Protein AF-A0A2V9K7K6-F1 (afdb_monomer_lite)

Foldseek 3Di:
DDDDDDPPPPPPPDDDPPPVLVVVLPVQFFFAPAPLRVLLVVLLCVLVVVPSVCSVCPDQFNLVSVQSSQCVLQVNPDGQAQQVPQFKEKEKEQLNQRGVADPVRSYDHQQWDWDDDDPVWIKIKHSQRIKMWMAGNHSHTLGMFGKIAIAGPDDDDDPVVLVLQLVLQAFWWKWWAWDPPDPAIWIWIWTQSCPPPRDDTQTEWDDAPDHGHMYGDAPPRDPHDRPCRNVDTHPSVVSLCVSVVHDPVNRYRDTGTRHGYHYGYRD

Sequence (267 aa):
MPGPVKFVGTLILGALPTNPAKVKFDKEHLYSLAPEAARKRAIDLQIISGDYSRGGEISIENEAYVKQLIEIASDGKQKVDASGKGDLQFFIIRGGAEGFLPDWLSTRDASNAVVPGNPSTITFRFDDNDMLAVFDSGGTLVSSARLERPLFITGAWSQRTADKVYDSWHDKEVFIYKNTNFAIPYLGLGVKDGMRGKVATVDMHKQEGTLGCIFIVDPKTPALDDSNLGRFEPKLIMDVLKKTGQKVDDVKSRHVPLGVMRVVTIK

Radius of gyration: 22.29 Å; chains: 1; bounding box: 63×57×80 Å

Secondary structure (DSSP, 8-state):
-PPP---------PPP---HHHHHHHHHS---SSTTHHHHHHHHHHHTTT-GGGGGG--TT-HHHHHHHHHHHTTTS------SSSSEEEEEEETTTTTS--GGGTTS-SSEEEEP-STT-PEEEE-TT-EEEEE-TTS-EEEEEEEEEEEE-SSS--HHHHHHHHHHTTTEEEEEEEE-SSSS-EEEEEEE--SSSTT-EEEEES--S-SS-EEEE-TTPPPS-HHHHTT---HHHHHHHHHHT--TTT--SS-EEEEEEEEEE--

pLDDT: mean 81.86, std 16.73, range [36.78, 98.56]

Structure (mmCIF, N/CA/C/O backbone):
data_AF-A0A2V9K7K6-F1
#
_entry.id   AF-A0A2V9K7K6-F1
#
loop_
_atom_site.group_PDB
_atom_site.id
_atom_site.type_symbol
_atom_site.label_atom_id
_atom_site.label_alt_id
_atom_site.label_comp_id
_atom_site.label_asym_id
_atom_site.label_entity_id
_atom_site.label_seq_id
_atom_site.pdbx_PDB_ins_code
_atom_site.Cartn_x
_atom_site.Cartn_y
_atom_site.Cartn_z
_atom_site.occupancy
_atom_site.B_iso_or_equiv
_atom_site.auth_seq_id
_atom_site.auth_comp_id
_atom_site.auth_asym_id
_atom_site.auth_atom_id
_atom_site.pdbx_PDB_model_num
ATOM 1 N N . MET A 1 1 ? 41.774 -30.781 -55.266 1.00 39.00 1 MET A N 1
ATOM 2 C CA . MET A 1 1 ? 41.845 -30.203 -53.907 1.00 39.00 1 MET A CA 1
ATOM 3 C C . MET A 1 1 ? 41.125 -28.860 -53.934 1.00 39.00 1 MET A C 1
ATOM 5 O O . MET A 1 1 ? 41.562 -28.010 -54.701 1.00 39.00 1 MET A O 1
ATOM 9 N N . PRO A 1 2 ? 40.006 -28.669 -53.217 1.00 38.41 2 PRO A N 1
ATOM 10 C CA . PRO A 1 2 ? 39.340 -27.371 -53.128 1.00 38.41 2 PRO A CA 1
ATOM 11 C C . PRO A 1 2 ? 40.048 -26.498 -52.080 1.00 38.41 2 PRO A C 1
ATOM 13 O O . PRO A 1 2 ? 40.333 -26.967 -50.980 1.00 38.41 2 PRO A O 1
ATOM 16 N N . GLY A 1 3 ? 40.366 -25.251 -52.436 1.00 36.78 3 GLY A N 1
ATOM 17 C CA . GLY A 1 3 ? 40.971 -24.264 -51.533 1.00 36.78 3 GLY A CA 1
ATOM 18 C C . GLY A 1 3 ? 39.987 -23.726 -50.481 1.00 36.78 3 GLY A C 1
ATOM 19 O O . GLY A 1 3 ? 38.779 -23.944 -50.600 1.00 36.78 3 GLY A O 1
ATOM 20 N N . PRO A 1 4 ? 40.475 -23.025 -49.440 1.00 41.56 4 PRO A N 1
ATOM 21 C CA . PRO A 1 4 ? 39.647 -22.628 -48.313 1.00 41.56 4 PRO A CA 1
ATOM 22 C C . PRO A 1 4 ? 38.757 -21.438 -48.687 1.00 41.56 4 PRO A C 1
ATOM 24 O O . PRO A 1 4 ? 39.232 -20.391 -49.130 1.00 41.56 4 PRO A O 1
ATOM 27 N N . VAL A 1 5 ? 37.455 -21.591 -48.460 1.00 41.12 5 VAL A N 1
ATOM 28 C CA . VAL A 1 5 ? 36.480 -20.500 -48.517 1.00 41.12 5 VAL A CA 1
ATOM 29 C C . VAL A 1 5 ? 36.698 -19.620 -47.284 1.00 41.12 5 VAL A C 1
ATOM 31 O O . VAL A 1 5 ? 36.416 -20.031 -46.160 1.00 41.12 5 VAL A O 1
ATOM 34 N N . LYS A 1 6 ? 37.225 -18.406 -47.474 1.00 39.78 6 LYS A N 1
ATOM 35 C CA . LYS A 1 6 ? 37.268 -17.387 -46.417 1.00 39.78 6 LYS A CA 1
ATOM 36 C C . LYS A 1 6 ? 35.865 -16.805 -46.240 1.00 39.78 6 LYS A C 1
ATOM 38 O O . LYS A 1 6 ? 35.450 -15.947 -47.013 1.00 39.78 6 LYS A O 1
ATOM 43 N N . PHE A 1 7 ? 35.150 -17.258 -45.214 1.00 38.19 7 PHE A N 1
ATOM 44 C CA . PHE A 1 7 ? 33.979 -16.553 -44.697 1.00 38.19 7 PHE A CA 1
ATOM 45 C C . PHE A 1 7 ? 34.453 -15.249 -44.043 1.00 38.19 7 PHE A C 1
ATOM 47 O O . PHE A 1 7 ? 34.963 -15.246 -42.925 1.00 38.19 7 PHE A O 1
ATOM 54 N N . VAL A 1 8 ? 34.315 -14.133 -44.757 1.00 41.16 8 VAL A N 1
ATOM 55 C CA . VAL A 1 8 ? 34.400 -12.800 -44.156 1.00 41.16 8 VAL A CA 1
ATOM 56 C C . VAL A 1 8 ? 33.034 -12.527 -43.538 1.00 41.16 8 VAL A C 1
ATOM 58 O O . VAL A 1 8 ? 32.126 -12.015 -44.186 1.00 41.16 8 VAL A O 1
ATOM 61 N N . GLY A 1 9 ? 32.859 -12.960 -42.291 1.00 37.28 9 GLY A N 1
ATOM 62 C CA . GLY A 1 9 ? 31.720 -12.557 -41.481 1.00 37.28 9 GLY A CA 1
ATOM 63 C C . GLY A 1 9 ? 31.899 -11.101 -41.073 1.00 37.28 9 GLY A C 1
ATOM 64 O O . GLY A 1 9 ? 32.570 -10.814 -40.086 1.00 37.28 9 GLY A O 1
ATOM 65 N N . THR A 1 10 ? 31.322 -10.178 -41.838 1.00 39.00 10 THR A N 1
ATOM 66 C CA . THR A 1 10 ? 31.100 -8.809 -41.374 1.00 39.00 10 THR A CA 1
ATOM 67 C C . THR A 1 10 ? 30.150 -8.888 -40.184 1.00 39.00 10 THR A C 1
ATOM 69 O O . THR A 1 10 ? 28.956 -9.135 -40.349 1.00 39.00 10 THR A O 1
ATOM 72 N N . LEU A 1 11 ? 30.687 -8.732 -38.974 1.00 37.38 11 LEU A N 1
ATOM 73 C CA . LEU A 1 11 ? 29.904 -8.607 -37.753 1.00 37.38 11 LEU A CA 1
ATOM 74 C C . LEU A 1 11 ? 29.177 -7.256 -37.810 1.00 37.38 11 LEU A C 1
ATOM 76 O O . LEU A 1 11 ? 29.700 -6.230 -37.382 1.00 37.38 11 LEU A O 1
ATOM 80 N N . ILE A 1 12 ? 27.984 -7.230 -38.402 1.00 44.88 12 ILE A N 1
ATOM 81 C CA . ILE A 1 12 ? 27.075 -6.101 -38.231 1.00 44.88 12 ILE A CA 1
ATOM 82 C C . ILE A 1 12 ? 26.624 -6.172 -36.768 1.00 44.88 12 ILE A C 1
ATOM 84 O O . ILE A 1 12 ? 25.815 -7.029 -36.415 1.00 44.88 12 ILE A O 1
ATOM 88 N N . LEU A 1 13 ? 27.158 -5.293 -35.908 1.00 40.53 13 LEU A N 1
ATOM 89 C CA . LEU A 1 13 ? 26.527 -4.939 -34.631 1.00 40.53 13 LEU A CA 1
ATOM 90 C C . LEU A 1 13 ? 25.196 -4.237 -34.951 1.00 40.53 13 LEU A C 1
ATOM 92 O O . LEU A 1 13 ? 25.060 -3.020 -34.850 1.00 40.53 13 LEU A O 1
ATOM 96 N N . GLY A 1 14 ? 24.218 -5.003 -35.427 1.00 41.41 14 GLY A N 1
ATOM 97 C CA . GLY A 1 14 ? 22.848 -4.547 -35.548 1.00 41.41 14 GLY A CA 1
ATOM 98 C C . GLY A 1 14 ? 22.304 -4.430 -34.137 1.00 41.41 14 GLY A C 1
ATOM 99 O O . GLY A 1 14 ? 22.262 -5.427 -33.415 1.00 41.41 14 GLY A O 1
ATOM 100 N N . ALA A 1 15 ? 21.927 -3.219 -33.730 1.00 56.97 15 ALA A N 1
ATOM 101 C CA . ALA A 1 15 ? 21.107 -3.033 -32.545 1.00 56.97 15 ALA A CA 1
ATOM 102 C C . ALA A 1 15 ? 19.927 -4.012 -32.639 1.00 56.97 15 ALA A C 1
ATOM 104 O O . ALA A 1 15 ? 19.187 -3.994 -33.625 1.00 56.97 15 ALA A O 1
ATOM 105 N N . LEU A 1 16 ? 19.804 -4.910 -31.657 1.00 56.66 16 LEU A N 1
ATOM 106 C CA . LEU A 1 16 ? 18.653 -5.802 -31.550 1.00 56.66 16 LEU A CA 1
ATOM 107 C C . LEU A 1 16 ? 17.381 -4.952 -31.682 1.00 56.66 16 LEU A C 1
ATOM 109 O O . LEU A 1 16 ? 17.337 -3.877 -31.073 1.00 56.66 16 LEU A O 1
ATOM 113 N N . PRO A 1 17 ? 16.364 -5.382 -32.453 1.00 56.38 17 PRO A N 1
ATOM 114 C CA . PRO A 1 17 ? 15.122 -4.632 -32.557 1.00 56.38 17 PRO A CA 1
ATOM 115 C C . PRO A 1 17 ? 14.559 -4.422 -31.150 1.00 56.38 17 PRO A C 1
ATOM 117 O O . PRO A 1 17 ? 14.191 -5.369 -30.452 1.00 56.38 17 PRO A O 1
ATOM 120 N N . THR A 1 18 ? 14.559 -3.170 -30.701 1.00 76.69 18 THR A N 1
ATOM 121 C CA . THR A 1 18 ? 14.026 -2.785 -29.402 1.00 76.69 18 THR A CA 1
ATOM 122 C C . THR A 1 18 ? 12.512 -2.899 -29.483 1.00 76.69 18 THR A C 1
ATOM 124 O O . THR A 1 18 ? 11.879 -2.193 -30.260 1.00 76.69 18 THR A O 1
ATOM 127 N N . ASN A 1 19 ? 11.911 -3.808 -28.710 1.00 88.56 19 ASN A N 1
ATOM 128 C CA . ASN A 1 19 ? 10.457 -3.869 -28.575 1.00 88.56 19 ASN A CA 1
ATOM 129 C C . ASN A 1 19 ? 9.970 -2.519 -27.998 1.00 88.56 19 ASN A C 1
ATOM 131 O O . ASN A 1 19 ? 10.252 -2.246 -26.825 1.00 88.56 19 ASN A O 1
ATOM 135 N N . PRO A 1 20 ? 9.250 -1.671 -28.764 1.00 93.25 20 PRO A N 1
ATOM 136 C CA . PRO A 1 20 ? 8.880 -0.333 -28.301 1.00 93.25 20 PRO A CA 1
ATOM 137 C C . PRO A 1 20 ? 7.965 -0.369 -27.075 1.00 93.25 20 PRO A C 1
ATOM 139 O O . PRO A 1 20 ? 8.074 0.487 -26.200 1.00 93.25 20 PRO A O 1
ATOM 142 N N . ALA A 1 21 ? 7.109 -1.391 -26.973 1.00 94.81 21 ALA A N 1
ATOM 143 C CA . ALA A 1 21 ? 6.237 -1.582 -25.821 1.00 94.81 21 ALA A CA 1
ATOM 144 C C . ALA A 1 21 ? 7.044 -1.904 -24.558 1.00 94.81 21 ALA A C 1
ATOM 146 O O . ALA A 1 21 ? 6.749 -1.374 -23.493 1.00 94.81 21 ALA A O 1
ATOM 147 N N . LYS A 1 22 ? 8.119 -2.694 -24.680 1.00 94.88 22 LYS A N 1
ATOM 148 C CA . LYS A 1 22 ? 9.033 -2.956 -23.561 1.00 94.88 22 LYS A CA 1
ATOM 149 C C . LYS A 1 22 ? 9.767 -1.692 -23.117 1.00 94.88 22 LYS A C 1
ATOM 151 O O . LYS A 1 22 ? 9.873 -1.444 -21.923 1.00 94.88 22 LYS A O 1
ATOM 156 N N . VAL A 1 23 ? 10.259 -0.888 -24.061 1.00 94.25 23 VAL A N 1
ATOM 157 C CA . VAL A 1 23 ? 10.934 0.385 -23.743 1.00 94.25 23 VAL A CA 1
ATOM 158 C C . VAL A 1 23 ? 9.983 1.331 -23.011 1.00 94.25 23 VAL A C 1
ATOM 160 O O . VAL A 1 23 ? 10.371 1.947 -22.022 1.00 94.25 23 VAL A O 1
ATOM 163 N N . LYS A 1 24 ? 8.730 1.421 -23.470 1.00 94.88 24 LYS A N 1
ATOM 164 C CA . LYS A 1 24 ? 7.684 2.191 -22.794 1.00 94.88 24 LYS A CA 1
ATOM 165 C C . LYS A 1 24 ? 7.414 1.645 -21.389 1.00 94.88 24 LYS A C 1
ATOM 167 O O . LYS A 1 24 ? 7.442 2.415 -20.437 1.00 94.88 24 LYS A O 1
ATOM 172 N N . PHE A 1 25 ? 7.232 0.331 -21.257 1.00 95.50 25 PHE A N 1
ATOM 173 C CA . PHE A 1 25 ? 7.012 -0.327 -19.971 1.00 95.50 25 PHE A CA 1
ATOM 174 C C . PHE A 1 25 ? 8.132 -0.021 -18.975 1.00 95.50 25 PHE A C 1
ATOM 176 O O . PHE A 1 25 ? 7.839 0.431 -17.878 1.00 95.50 25 PHE A O 1
ATOM 183 N N . ASP A 1 26 ? 9.396 -0.192 -19.370 1.00 93.00 26 ASP A N 1
ATOM 184 C CA . ASP A 1 26 ? 10.556 0.044 -18.501 1.00 93.00 26 ASP A CA 1
ATOM 185 C C . ASP A 1 26 ? 10.714 1.523 -18.101 1.00 93.00 26 ASP A C 1
ATOM 187 O O . ASP A 1 26 ? 11.351 1.824 -17.096 1.00 93.00 26 ASP A O 1
ATOM 191 N N . LYS A 1 27 ? 10.150 2.450 -18.886 1.00 92.69 27 LYS A N 1
ATOM 192 C CA . LYS A 1 27 ? 10.120 3.881 -18.567 1.00 92.69 27 LYS A CA 1
ATOM 193 C C . LYS A 1 27 ? 8.983 4.239 -17.607 1.00 92.69 27 LYS A C 1
ATOM 195 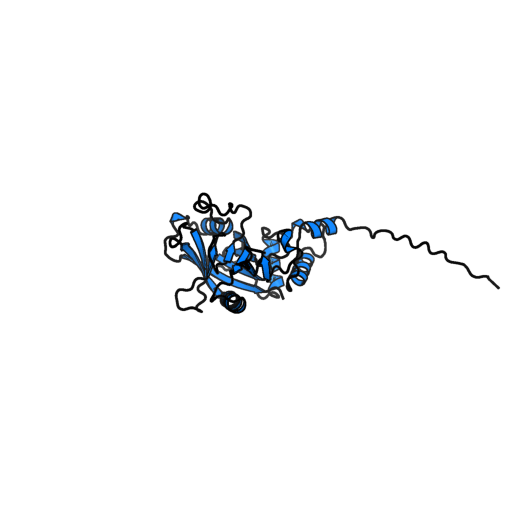O O . LYS A 1 27 ? 9.146 5.135 -16.790 1.00 92.69 27 LYS A O 1
ATOM 200 N N . GLU A 1 28 ? 7.831 3.591 -17.750 1.00 93.94 28 GLU A N 1
ATOM 201 C CA . GLU A 1 28 ? 6.623 3.881 -16.966 1.00 93.94 28 GLU A CA 1
ATOM 202 C C . GLU A 1 28 ? 6.567 3.100 -15.647 1.00 93.94 28 GLU A C 1
ATOM 204 O O . GLU A 1 28 ? 5.926 3.557 -14.706 1.00 93.94 28 GLU A O 1
ATOM 209 N N . HIS A 1 29 ? 7.260 1.960 -15.562 1.00 95.75 29 HIS A N 1
ATOM 210 C CA . HIS A 1 29 ? 7.253 1.074 -14.402 1.00 95.75 29 HIS A CA 1
ATOM 211 C C . HIS A 1 29 ? 8.647 1.004 -13.793 1.00 95.75 29 HIS A C 1
ATOM 213 O O . HIS A 1 29 ? 9.520 0.263 -14.255 1.00 95.75 29 HIS A O 1
ATOM 219 N N . LEU A 1 30 ? 8.858 1.805 -12.753 1.00 95.44 30 LEU A N 1
ATOM 220 C CA . LEU A 1 30 ? 10.152 1.935 -12.099 1.00 95.44 30 LEU A CA 1
ATOM 221 C C . LEU A 1 30 ? 10.279 0.965 -10.930 1.00 95.44 30 LEU A C 1
ATOM 223 O O . LEU A 1 30 ? 9.508 1.022 -9.972 1.00 95.44 30 LEU A O 1
ATOM 227 N N . TYR A 1 31 ? 11.290 0.107 -11.018 1.00 95.50 31 TYR A N 1
ATOM 228 C CA . TYR A 1 31 ? 11.648 -0.876 -10.002 1.00 95.50 31 TYR A CA 1
ATOM 229 C C . TYR A 1 31 ? 12.979 -0.476 -9.373 1.00 95.50 31 TYR A C 1
ATOM 231 O O . TYR A 1 31 ? 13.914 -0.111 -10.088 1.00 95.50 31 TYR A O 1
ATOM 239 N N . SER A 1 32 ? 13.047 -0.523 -8.050 1.00 94.50 32 SER A N 1
ATOM 240 C CA . SER A 1 32 ? 14.212 -0.131 -7.265 1.00 94.50 32 SER A CA 1
ATOM 241 C C . SER A 1 32 ? 15.262 -1.254 -7.190 1.00 94.50 32 SER A C 1
ATOM 243 O O . SER A 1 32 ? 15.161 -2.283 -7.863 1.00 94.50 32 SER A O 1
ATOM 245 N N . LEU A 1 33 ? 16.292 -1.061 -6.364 1.00 93.31 33 LEU A N 1
ATOM 246 C CA . LEU A 1 33 ? 17.278 -2.088 -6.008 1.00 93.31 33 LEU A CA 1
ATOM 247 C C . LEU A 1 33 ? 16.871 -2.921 -4.780 1.00 93.31 33 LEU A C 1
ATOM 249 O O . LEU A 1 33 ? 17.679 -3.719 -4.304 1.00 93.31 33 LEU A O 1
ATOM 253 N N . ALA A 1 34 ? 15.656 -2.731 -4.256 1.00 91.69 34 ALA A N 1
ATOM 254 C CA . ALA A 1 34 ? 15.158 -3.490 -3.117 1.00 91.69 34 ALA A CA 1
ATOM 255 C C . ALA A 1 34 ? 15.081 -5.001 -3.436 1.00 91.69 34 ALA A C 1
ATOM 257 O O . ALA A 1 34 ? 14.814 -5.373 -4.587 1.00 91.69 34 ALA A O 1
ATOM 258 N N . PRO A 1 35 ? 15.284 -5.889 -2.445 1.00 91.12 35 PRO A N 1
ATOM 259 C CA . PRO A 1 35 ? 15.253 -7.344 -2.645 1.00 91.12 35 PRO A CA 1
ATOM 260 C C . PRO A 1 35 ? 13.992 -7.871 -3.357 1.00 91.12 35 PRO A C 1
ATOM 262 O O . PRO A 1 35 ? 14.063 -8.770 -4.195 1.00 91.12 35 PRO A O 1
ATOM 265 N N . GLU A 1 36 ? 12.839 -7.284 -3.059 1.00 92.25 36 GLU A N 1
ATOM 266 C CA . GLU A 1 36 ? 11.518 -7.610 -3.597 1.00 92.25 36 GLU A CA 1
ATOM 267 C C . GLU A 1 36 ? 11.293 -7.137 -5.043 1.00 92.25 36 GLU A C 1
ATOM 269 O O . GLU A 1 36 ? 10.415 -7.666 -5.733 1.00 92.25 36 GLU A O 1
ATOM 274 N N . ALA A 1 37 ? 12.073 -6.168 -5.536 1.00 95.25 37 ALA A N 1
ATOM 275 C CA . ALA A 1 37 ? 11.798 -5.469 -6.792 1.00 95.25 37 ALA A CA 1
ATOM 276 C C . ALA A 1 37 ? 11.820 -6.416 -8.001 1.00 95.25 37 ALA A C 1
ATOM 278 O O . ALA A 1 37 ? 10.940 -6.373 -8.867 1.00 95.25 37 ALA A O 1
ATOM 279 N N . ALA A 1 38 ? 12.787 -7.339 -8.030 1.00 95.75 38 ALA A N 1
ATOM 280 C CA . ALA A 1 38 ? 12.897 -8.342 -9.085 1.00 95.75 38 ALA A CA 1
ATOM 281 C C . ALA A 1 38 ? 11.688 -9.289 -9.101 1.00 95.75 38 ALA A C 1
ATOM 283 O O . ALA A 1 38 ? 11.136 -9.580 -10.169 1.00 95.75 38 ALA A O 1
ATOM 284 N N . ARG A 1 39 ? 11.241 -9.741 -7.921 1.00 97.38 39 ARG A N 1
ATOM 285 C CA . ARG A 1 39 ? 10.057 -10.597 -7.809 1.00 97.38 39 ARG A CA 1
ATOM 286 C C . ARG A 1 39 ? 8.806 -9.844 -8.231 1.00 97.38 39 ARG A C 1
ATOM 288 O O . ARG A 1 39 ? 8.026 -10.392 -9.007 1.00 97.38 39 ARG A O 1
ATOM 295 N N . LYS A 1 40 ? 8.618 -8.610 -7.763 1.00 97.62 40 LYS A N 1
ATOM 296 C CA . LYS A 1 40 ? 7.454 -7.799 -8.122 1.00 97.62 40 LYS A CA 1
ATOM 297 C C . LYS A 1 40 ? 7.388 -7.557 -9.630 1.00 97.62 40 LYS A C 1
ATOM 299 O O . LYS A 1 40 ? 6.355 -7.826 -10.234 1.00 97.62 40 LYS A O 1
ATOM 304 N N . ARG A 1 41 ? 8.504 -7.218 -10.283 1.00 97.56 41 ARG A N 1
ATOM 305 C CA . ARG A 1 41 ? 8.555 -7.132 -11.754 1.00 97.56 41 ARG A CA 1
ATOM 306 C C . ARG A 1 41 ? 8.142 -8.437 -12.435 1.00 97.56 41 ARG A C 1
ATOM 308 O O . ARG A 1 41 ? 7.422 -8.408 -13.428 1.00 97.56 41 ARG A O 1
ATOM 315 N N . ALA A 1 42 ? 8.572 -9.587 -11.914 1.00 98.00 42 ALA A N 1
ATOM 316 C CA . ALA A 1 42 ? 8.154 -10.881 -12.450 1.00 98.00 42 ALA A CA 1
ATOM 317 C C . ALA A 1 42 ? 6.642 -11.130 -12.278 1.00 98.00 42 ALA A C 1
ATOM 319 O O . ALA A 1 42 ? 6.025 -11.681 -13.186 1.00 98.00 42 ALA A O 1
ATOM 320 N N . ILE A 1 43 ? 6.041 -10.703 -11.160 1.00 98.38 43 ILE A N 1
ATOM 321 C CA . ILE A 1 43 ? 4.583 -10.758 -10.944 1.00 98.38 43 ILE A CA 1
ATOM 322 C C . ILE A 1 43 ? 3.856 -9.869 -11.957 1.00 98.38 43 ILE A C 1
ATOM 324 O O . ILE A 1 43 ? 2.900 -10.322 -12.578 1.00 98.38 43 ILE A O 1
ATOM 328 N N . ASP A 1 44 ? 4.326 -8.643 -12.184 1.00 98.44 44 ASP A N 1
ATOM 329 C CA . ASP A 1 44 ? 3.692 -7.733 -13.145 1.00 98.44 44 ASP A CA 1
ATOM 330 C C . ASP A 1 44 ? 3.709 -8.320 -14.553 1.00 98.44 44 ASP A C 1
ATOM 332 O O . ASP A 1 44 ? 2.677 -8.384 -15.220 1.00 98.44 44 ASP A O 1
ATOM 336 N N . LEU A 1 45 ? 4.864 -8.845 -14.973 1.00 98.12 45 LEU A N 1
ATOM 337 C CA . LEU A 1 45 ? 4.999 -9.544 -16.248 1.00 98.12 45 LEU A CA 1
ATOM 338 C C . LEU A 1 45 ? 4.117 -10.795 -16.314 1.00 98.12 45 LEU A C 1
ATOM 340 O O . LEU A 1 45 ? 3.570 -11.081 -17.374 1.00 98.12 45 LEU A O 1
ATOM 344 N N . GLN A 1 46 ? 3.934 -11.523 -15.212 1.00 98.12 46 GLN A N 1
ATOM 345 C CA . GLN A 1 46 ? 3.010 -12.655 -15.154 1.00 98.12 46 GLN A CA 1
ATOM 346 C C . GLN A 1 46 ? 1.556 -12.204 -15.381 1.00 98.12 46 GLN A C 1
ATOM 348 O O . GLN A 1 46 ? 0.856 -12.823 -16.184 1.00 98.12 46 GLN A O 1
ATOM 353 N N . ILE A 1 47 ? 1.120 -11.114 -14.740 1.00 98.06 47 ILE A N 1
ATOM 354 C CA . ILE A 1 47 ? -0.247 -10.574 -14.853 1.00 98.06 47 ILE A CA 1
ATOM 355 C C . ILE A 1 47 ? -0.559 -10.140 -16.293 1.00 98.06 47 ILE A C 1
ATOM 357 O O . ILE A 1 47 ? -1.611 -10.480 -16.837 1.00 98.06 47 ILE A O 1
ATOM 361 N N . ILE A 1 48 ? 0.382 -9.469 -16.961 1.00 97.75 48 ILE A N 1
ATOM 362 C CA . ILE A 1 48 ? 0.230 -9.098 -18.380 1.00 97.75 48 ILE A CA 1
ATOM 363 C C . ILE A 1 48 ? 0.648 -10.213 -19.347 1.00 97.75 48 ILE A C 1
ATOM 365 O O . ILE A 1 48 ? 0.707 -9.995 -20.554 1.00 97.75 48 ILE A O 1
ATOM 369 N N . SER A 1 49 ? 0.932 -11.420 -18.848 1.00 97.25 49 SER A N 1
ATOM 370 C CA . SER A 1 49 ? 1.330 -12.585 -19.656 1.00 97.25 49 SER A CA 1
ATOM 371 C C . SER A 1 49 ? 2.567 -12.342 -20.541 1.00 97.25 49 SER A C 1
ATOM 373 O O . SER A 1 49 ? 2.688 -12.900 -21.628 1.00 97.25 49 SER A O 1
ATOM 375 N N . GLY A 1 50 ? 3.484 -11.482 -20.094 1.00 95.62 50 GLY A N 1
ATOM 376 C CA . GLY A 1 50 ? 4.679 -11.056 -20.826 1.00 95.62 50 GLY A CA 1
ATOM 377 C C . GLY A 1 50 ? 4.406 -10.088 -21.983 1.00 95.62 50 GLY A C 1
ATOM 378 O O . GLY A 1 50 ? 5.347 -9.677 -22.666 1.00 95.62 50 GLY A O 1
ATOM 379 N N . ASP A 1 51 ? 3.149 -9.703 -22.209 1.00 96.50 51 ASP A N 1
ATOM 380 C CA . ASP A 1 51 ? 2.761 -8.771 -23.260 1.00 96.50 51 ASP A CA 1
ATOM 381 C C . ASP A 1 51 ? 2.911 -7.324 -22.783 1.00 96.50 51 ASP A C 1
ATOM 383 O O . ASP A 1 51 ? 2.014 -6.727 -22.191 1.00 96.50 51 ASP A O 1
ATOM 387 N N . TYR A 1 52 ? 4.064 -6.732 -23.090 1.00 96.56 52 TYR A N 1
ATOM 388 C CA . TYR A 1 52 ? 4.372 -5.342 -22.758 1.00 96.56 52 TYR A CA 1
ATOM 389 C C . TYR A 1 52 ? 3.378 -4.315 -23.327 1.00 96.56 52 TYR A C 1
ATOM 391 O O . TYR A 1 52 ? 3.325 -3.193 -22.823 1.00 96.56 52 TYR A O 1
ATOM 399 N N . SER A 1 53 ? 2.588 -4.651 -24.356 1.00 95.94 53 SER A N 1
ATOM 400 C CA . SER A 1 53 ? 1.560 -3.735 -24.873 1.00 95.94 53 SER A CA 1
ATOM 401 C C . SER A 1 53 ? 0.417 -3.516 -23.873 1.00 95.94 53 SER A C 1
ATOM 403 O O . SER A 1 53 ? -0.198 -2.450 -23.8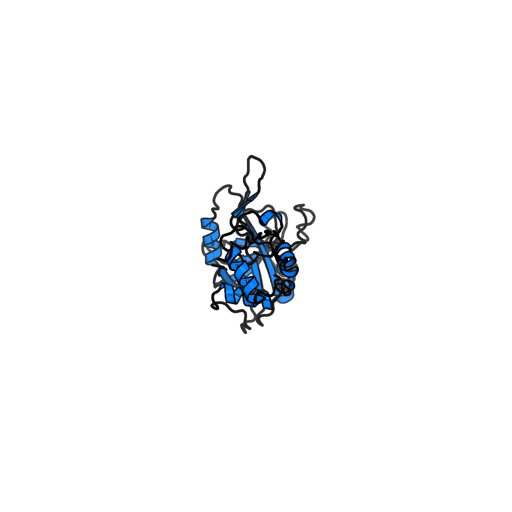62 1.00 95.94 53 SER A O 1
ATOM 405 N N . ARG A 1 54 ? 0.221 -4.475 -22.960 1.00 97.50 54 ARG A N 1
ATOM 406 C CA . ARG A 1 54 ? -0.725 -4.430 -21.840 1.00 97.50 54 ARG A CA 1
ATOM 407 C C . ARG A 1 54 ? -0.148 -3.762 -20.591 1.00 97.50 54 ARG A C 1
ATOM 409 O O . ARG A 1 54 ? -0.780 -3.788 -19.544 1.00 97.50 54 ARG A O 1
ATOM 416 N N . GLY A 1 55 ? 1.023 -3.121 -20.682 1.00 95.75 55 GLY A N 1
ATOM 417 C CA . GLY A 1 55 ? 1.662 -2.439 -19.550 1.00 95.75 55 GLY A CA 1
ATOM 418 C C . GLY A 1 55 ? 0.748 -1.445 -18.824 1.00 95.75 55 GLY A C 1
ATOM 419 O O . GLY A 1 55 ? 0.819 -1.344 -17.611 1.00 95.75 55 GLY A O 1
ATOM 420 N N . GLY A 1 56 ? -0.182 -0.793 -19.533 1.00 96.31 56 GLY A N 1
ATOM 421 C CA . GLY A 1 56 ? -1.166 0.108 -18.919 1.00 96.31 56 GLY A CA 1
ATOM 422 C C . GLY A 1 56 ? -2.176 -0.569 -17.977 1.00 96.31 56 GLY A C 1
ATOM 423 O O . GLY A 1 56 ? -2.876 0.127 -17.248 1.00 96.31 56 GLY A O 1
ATOM 424 N N . GLU A 1 57 ? -2.266 -1.903 -17.974 1.00 97.25 57 GLU A N 1
ATOM 425 C CA . GLU A 1 57 ? -3.061 -2.656 -16.998 1.00 97.25 57 GLU A CA 1
ATOM 426 C C . GLU A 1 57 ? -2.379 -2.717 -15.623 1.00 97.25 57 GLU A C 1
ATOM 428 O O . GLU A 1 57 ? -3.073 -2.866 -14.615 1.00 97.25 57 GLU A O 1
ATOM 433 N N . ILE A 1 58 ? -1.050 -2.562 -15.563 1.00 98.00 58 ILE A N 1
ATOM 434 C CA . ILE A 1 58 ? -0.288 -2.470 -14.315 1.00 98.00 58 ILE A CA 1
ATOM 435 C C . ILE A 1 58 ? -0.502 -1.072 -13.743 1.00 98.00 58 ILE A C 1
ATOM 437 O O . ILE A 1 58 ? 0.116 -0.092 -14.147 1.00 98.00 58 ILE A O 1
ATOM 441 N N . SER A 1 59 ? -1.433 -0.961 -12.806 1.00 96.75 59 SER A N 1
ATOM 442 C CA . SER A 1 59 ? -1.776 0.313 -12.187 1.00 96.75 59 SER A CA 1
ATOM 443 C C . SER A 1 59 ? -2.261 0.086 -10.773 1.00 96.75 59 SER A C 1
ATOM 445 O O . SER A 1 59 ? -3.133 -0.750 -10.552 1.00 96.75 59 SER A O 1
ATOM 447 N N . ILE A 1 60 ? -1.745 0.869 -9.825 1.00 95.12 60 ILE A N 1
ATOM 448 C CA . ILE A 1 60 ? -2.212 0.844 -8.437 1.00 95.12 60 ILE A CA 1
ATOM 449 C C . ILE A 1 60 ? -3.729 1.065 -8.344 1.00 95.12 60 ILE A C 1
ATOM 451 O O . ILE A 1 60 ? -4.363 0.455 -7.505 1.00 95.12 60 ILE A O 1
ATOM 455 N N . GLU A 1 61 ? -4.336 1.835 -9.250 1.00 95.69 61 GLU A N 1
ATOM 456 C CA . GLU A 1 61 ? -5.784 2.106 -9.255 1.00 95.69 61 GLU A CA 1
ATOM 457 C C . GLU A 1 61 ? -6.614 1.033 -9.995 1.00 95.69 61 GLU A C 1
ATOM 459 O O . GLU A 1 61 ? -7.843 1.106 -10.026 1.00 95.69 61 GLU A O 1
ATOM 464 N N . ASN A 1 62 ? -5.977 0.042 -10.630 1.00 97.94 62 ASN A N 1
ATOM 465 C CA . ASN A 1 62 ? -6.677 -1.014 -11.359 1.00 97.94 62 ASN A CA 1
ATOM 466 C C . ASN A 1 62 ? -7.028 -2.182 -10.427 1.00 97.94 62 ASN A C 1
ATOM 468 O O . ASN A 1 62 ? -6.174 -3.002 -10.087 1.00 97.94 62 ASN A O 1
ATOM 472 N N . GLU A 1 63 ? -8.312 -2.306 -10.080 1.00 98.06 63 GLU A N 1
ATOM 473 C CA . GLU A 1 63 ? -8.835 -3.365 -9.208 1.00 98.06 63 GLU A CA 1
ATOM 474 C C . GLU A 1 63 ? -8.388 -4.774 -9.624 1.00 98.06 63 GLU A C 1
ATOM 476 O O . GLU A 1 63 ? -7.909 -5.538 -8.787 1.00 98.06 63 GLU A O 1
ATOM 481 N N . ALA A 1 64 ? -8.528 -5.129 -10.905 1.00 98.06 64 ALA A N 1
ATOM 482 C CA . ALA A 1 64 ? -8.217 -6.477 -11.378 1.00 98.06 64 ALA A CA 1
ATOM 483 C C . ALA A 1 64 ? -6.726 -6.801 -11.225 1.00 98.06 64 ALA A C 1
ATOM 485 O O . ALA A 1 64 ? -6.364 -7.939 -10.915 1.00 98.06 64 ALA A O 1
ATOM 486 N N . TYR A 1 65 ? -5.868 -5.801 -11.417 1.00 98.56 65 TYR A N 1
ATOM 487 C CA . TYR A 1 65 ? -4.436 -5.932 -11.190 1.00 98.56 65 TYR A CA 1
ATOM 488 C C . TYR A 1 65 ? -4.117 -6.057 -9.694 1.00 98.56 65 TYR A C 1
ATOM 490 O O . TYR A 1 65 ? -3.422 -6.995 -9.314 1.00 98.56 65 TYR A O 1
ATOM 498 N N . VAL A 1 66 ? -4.654 -5.186 -8.828 1.00 98.38 66 VAL A N 1
ATOM 499 C CA . VAL A 1 66 ? -4.357 -5.228 -7.382 1.00 98.38 66 VAL A CA 1
ATOM 500 C C . VAL A 1 66 ? -4.827 -6.546 -6.759 1.00 98.38 66 VAL A C 1
ATOM 502 O O . VAL A 1 66 ? -4.114 -7.131 -5.944 1.00 98.38 66 VAL A O 1
ATOM 505 N N . LYS A 1 67 ? -5.984 -7.072 -7.184 1.00 98.31 67 LYS A N 1
ATOM 506 C CA . LYS A 1 67 ? -6.466 -8.400 -6.768 1.00 98.31 67 LYS A CA 1
ATOM 507 C C . LYS A 1 67 ? -5.487 -9.512 -7.145 1.00 98.31 67 LYS A C 1
ATOM 509 O O . LYS A 1 67 ? -5.115 -10.308 -6.285 1.00 98.31 67 LYS A O 1
ATOM 514 N N . GLN A 1 68 ? -5.040 -9.541 -8.402 1.00 98.19 68 GLN A N 1
ATOM 515 C CA . GLN A 1 68 ? -4.063 -10.530 -8.867 1.00 98.19 68 GLN A CA 1
ATOM 516 C C . GLN A 1 68 ? -2.714 -10.378 -8.162 1.00 98.19 68 GLN A C 1
ATOM 518 O O . GLN A 1 68 ? -2.091 -11.379 -7.818 1.00 98.19 68 GLN A O 1
ATOM 523 N N . LEU A 1 69 ? -2.277 -9.144 -7.899 1.00 98.44 69 LEU A N 1
ATOM 524 C CA . LEU A 1 69 ? -1.061 -8.878 -7.141 1.00 98.44 69 LEU A CA 1
ATOM 525 C C . LEU A 1 69 ? -1.146 -9.487 -5.737 1.00 98.44 69 LEU A C 1
ATOM 527 O O . LEU A 1 69 ? -0.230 -10.201 -5.345 1.00 98.44 69 LEU A O 1
ATOM 531 N N . ILE A 1 70 ? -2.239 -9.256 -5.001 1.00 98.00 70 ILE A N 1
ATOM 532 C CA . ILE A 1 70 ? -2.455 -9.829 -3.660 1.00 98.00 70 ILE A CA 1
ATOM 533 C C . ILE A 1 70 ? -2.445 -11.358 -3.710 1.00 98.00 70 ILE A C 1
ATOM 535 O O . ILE A 1 70 ? -1.785 -12.005 -2.890 1.00 98.00 70 ILE A O 1
ATOM 539 N N . GLU A 1 71 ? -3.151 -11.944 -4.676 1.00 97.88 71 GLU A N 1
ATOM 540 C CA . GLU A 1 71 ? -3.226 -13.395 -4.824 1.00 97.88 71 GLU A CA 1
ATOM 541 C C . GLU A 1 71 ? -1.851 -13.997 -5.127 1.00 97.88 71 GLU A C 1
ATOM 543 O O . GLU A 1 71 ? -1.404 -14.893 -4.414 1.00 97.88 71 GLU A O 1
ATOM 548 N N . ILE A 1 72 ? -1.129 -13.474 -6.119 1.00 97.56 72 ILE A N 1
ATOM 549 C CA . ILE A 1 72 ? 0.181 -14.005 -6.516 1.00 97.56 72 ILE A CA 1
ATOM 550 C C . ILE A 1 72 ? 1.233 -13.751 -5.428 1.00 97.56 72 ILE A C 1
ATOM 552 O O . ILE A 1 72 ? 2.004 -14.655 -5.109 1.00 97.56 72 ILE A O 1
ATOM 556 N N . ALA A 1 73 ? 1.266 -12.556 -4.829 1.00 96.31 73 ALA A N 1
ATOM 557 C CA . ALA A 1 73 ? 2.225 -12.210 -3.774 1.00 96.31 73 ALA A CA 1
ATOM 558 C C . ALA A 1 73 ? 2.021 -13.029 -2.490 1.00 96.31 73 ALA A C 1
ATOM 560 O O . ALA A 1 73 ? 2.951 -13.192 -1.707 1.00 96.31 73 ALA A O 1
ATOM 561 N N . SER A 1 74 ? 0.815 -13.554 -2.266 1.00 94.94 74 SER A N 1
ATOM 562 C CA . SER A 1 74 ? 0.502 -14.407 -1.118 1.00 94.94 74 SER A CA 1
ATOM 563 C C . SER A 1 74 ? 0.596 -15.909 -1.413 1.00 94.94 74 SER A C 1
ATOM 565 O O . SER A 1 74 ? 0.206 -16.710 -0.561 1.00 94.94 74 SER A O 1
ATOM 567 N N . ASP A 1 75 ? 1.084 -16.314 -2.591 1.00 94.56 75 ASP A N 1
ATOM 568 C CA . ASP A 1 75 ? 1.033 -17.700 -3.084 1.00 94.56 75 ASP A CA 1
ATOM 569 C C . ASP A 1 75 ? -0.396 -18.287 -3.053 1.00 94.56 75 ASP A C 1
ATOM 571 O O . ASP A 1 75 ? -0.612 -19.447 -2.698 1.00 94.56 75 ASP A O 1
ATOM 575 N N . GLY A 1 76 ? -1.400 -17.459 -3.347 1.00 94.44 76 GLY A N 1
ATOM 576 C CA . GLY A 1 76 ? -2.818 -17.816 -3.336 1.00 94.44 76 GLY A CA 1
ATOM 577 C C . GLY A 1 76 ? -3.463 -17.896 -1.948 1.00 94.44 76 GLY A C 1
ATOM 578 O O . GLY A 1 76 ? -4.640 -18.244 -1.856 1.00 94.44 76 GLY A O 1
ATOM 579 N N . LYS A 1 77 ? -2.732 -17.588 -0.865 1.00 93.56 77 LYS A N 1
ATOM 580 C CA . LYS A 1 77 ? -3.248 -17.655 0.519 1.00 93.56 77 LYS A CA 1
ATOM 581 C C . LYS A 1 77 ? -4.225 -16.534 0.851 1.00 93.56 77 LYS A C 1
ATOM 583 O O . LYS A 1 77 ? -5.048 -16.696 1.747 1.00 93.56 77 LYS A O 1
ATOM 588 N N . GLN A 1 78 ? -4.099 -15.393 0.183 1.00 93.75 78 GLN A N 1
ATOM 589 C CA . GLN A 1 78 ? -4.995 -14.254 0.322 1.00 93.75 78 GLN A CA 1
ATOM 590 C C . GLN A 1 78 ? -5.681 -14.010 -1.014 1.00 93.75 78 GLN A C 1
ATOM 592 O O . GLN A 1 78 ? -5.033 -13.966 -2.056 1.00 93.75 78 GLN A O 1
ATOM 597 N N . LYS A 1 79 ? -6.998 -13.834 -0.968 1.00 93.69 79 LYS A N 1
ATOM 598 C CA . LYS A 1 79 ? -7.813 -13.438 -2.112 1.00 93.69 79 LYS A CA 1
ATOM 599 C C . LYS A 1 79 ? -8.780 -12.363 -1.665 1.00 93.69 79 LYS A C 1
ATOM 601 O O . LYS A 1 79 ? -9.198 -12.338 -0.507 1.00 93.69 79 LYS A O 1
ATOM 606 N N . VAL A 1 80 ? -9.101 -11.469 -2.587 1.00 94.00 80 VAL A N 1
ATOM 607 C CA . VAL A 1 80 ? -10.092 -10.427 -2.355 1.00 94.00 80 VAL A CA 1
ATOM 608 C C . VAL A 1 80 ? -11.404 -10.895 -2.956 1.00 94.00 80 VAL A C 1
ATOM 610 O O . VAL A 1 80 ? -11.634 -10.753 -4.156 1.00 94.00 80 VAL A O 1
ATOM 613 N N . ASP A 1 81 ? -12.262 -11.418 -2.095 1.00 88.38 81 ASP A N 1
ATOM 614 C CA . ASP A 1 81 ? -13.599 -11.867 -2.452 1.00 88.38 81 ASP A CA 1
ATOM 615 C C . ASP A 1 81 ? -14.649 -11.083 -1.664 1.00 88.38 81 ASP A C 1
ATOM 617 O O . ASP A 1 81 ? -14.338 -10.345 -0.720 1.00 88.38 81 ASP A O 1
ATOM 621 N N . ALA A 1 82 ? -15.915 -11.248 -2.044 1.00 87.44 82 ALA A N 1
ATOM 622 C CA . ALA A 1 82 ? -17.014 -10.758 -1.232 1.00 87.44 82 ALA A CA 1
ATOM 623 C C . ALA A 1 82 ? -16.967 -11.444 0.145 1.00 87.44 82 ALA A C 1
ATOM 625 O O . ALA A 1 82 ? -17.139 -12.658 0.260 1.00 87.44 82 ALA A O 1
ATOM 626 N N . SER A 1 83 ? -16.728 -10.669 1.200 1.00 78.38 83 SER A N 1
ATOM 627 C CA . SER A 1 83 ? -16.583 -11.190 2.561 1.00 78.38 83 SER A CA 1
ATOM 628 C C . SER A 1 83 ? -17.935 -11.433 3.239 1.00 78.38 83 SER A C 1
ATOM 630 O O . SER A 1 83 ? -17.998 -12.121 4.260 1.00 78.38 83 SER A O 1
ATOM 632 N N . GLY A 1 84 ? -19.014 -10.830 2.716 1.00 63.56 84 GLY A N 1
ATOM 633 C CA . GLY A 1 84 ? -20.368 -10.857 3.292 1.00 63.56 84 GLY A CA 1
ATOM 634 C C . GLY A 1 84 ? -20.495 -10.151 4.651 1.00 63.56 84 GLY A C 1
ATOM 635 O O . GLY A 1 84 ? -21.598 -9.993 5.170 1.00 63.56 84 GLY A O 1
ATOM 636 N N . LYS A 1 85 ? -19.374 -9.707 5.225 1.00 66.56 85 LYS A N 1
ATOM 637 C CA . LYS A 1 85 ? -19.281 -8.903 6.442 1.00 66.56 85 LYS A CA 1
ATOM 638 C C . LYS A 1 85 ? -19.233 -7.457 5.988 1.00 66.56 85 LYS A C 1
ATOM 640 O O . LYS A 1 85 ? -18.439 -7.152 5.114 1.00 66.56 85 LYS A O 1
ATOM 645 N N . GLY A 1 86 ? -20.055 -6.569 6.541 1.00 76.25 86 GLY A N 1
ATOM 646 C CA . GLY A 1 86 ? -20.140 -5.161 6.113 1.00 76.25 86 GLY A CA 1
ATOM 647 C C . GLY A 1 86 ? -18.856 -4.328 6.269 1.00 76.25 86 GLY A C 1
ATOM 648 O O . GLY A 1 86 ? -18.885 -3.133 5.994 1.00 76.25 86 GLY A O 1
ATOM 649 N N . ASP A 1 87 ? -17.756 -4.949 6.687 1.00 89.19 87 ASP A N 1
ATOM 650 C CA . ASP A 1 87 ? -16.474 -4.328 6.982 1.00 89.19 87 ASP A CA 1
ATOM 651 C C . ASP A 1 87 ? -15.594 -4.214 5.728 1.00 89.19 87 ASP A C 1
ATOM 653 O O . ASP A 1 87 ? -15.690 -5.008 4.784 1.00 89.19 87 ASP A O 1
ATOM 657 N N . LEU A 1 88 ? -14.690 -3.236 5.742 1.00 95.44 88 LEU A N 1
ATOM 658 C CA . LEU A 1 88 ? -13.653 -3.078 4.729 1.00 95.44 88 LEU A CA 1
ATOM 659 C C . LEU A 1 88 ? -12.549 -4.135 4.898 1.00 95.44 88 LEU A C 1
ATOM 661 O O . LEU A 1 88 ? -12.258 -4.616 5.995 1.00 95.44 88 LEU A O 1
ATOM 665 N N . GLN A 1 89 ? -11.893 -4.465 3.793 1.00 95.94 89 GLN A N 1
ATOM 666 C CA . GLN A 1 89 ? -10.763 -5.385 3.738 1.00 95.94 89 GLN A CA 1
ATOM 667 C C . GLN A 1 89 ? -9.499 -4.581 3.430 1.00 95.94 89 GLN A C 1
ATOM 669 O O . GLN A 1 89 ? -9.416 -3.949 2.377 1.00 95.94 89 GLN A O 1
ATOM 674 N N . PHE A 1 90 ? -8.525 -4.586 4.341 1.00 96.31 90 PHE A N 1
ATOM 675 C CA . PHE A 1 90 ? -7.279 -3.836 4.185 1.00 96.31 90 PHE A CA 1
ATOM 676 C C . PHE A 1 90 ? -6.127 -4.780 3.873 1.00 96.31 90 PHE A C 1
ATOM 678 O O . PHE A 1 90 ? -5.971 -5.808 4.530 1.00 96.31 90 PHE A O 1
ATOM 685 N N . PHE A 1 91 ? -5.297 -4.403 2.906 1.00 96.62 91 PHE A N 1
ATOM 686 C CA . PHE A 1 91 ? -4.119 -5.155 2.504 1.00 96.62 91 PHE A CA 1
ATOM 687 C C . PHE A 1 91 ? -2.908 -4.239 2.462 1.00 96.62 91 PHE A C 1
ATOM 689 O O . PHE A 1 91 ? -2.867 -3.307 1.664 1.00 96.62 91 PHE A O 1
ATOM 696 N N . ILE A 1 92 ? -1.909 -4.536 3.283 1.00 95.12 92 ILE A N 1
ATOM 697 C CA . ILE A 1 92 ? -0.551 -4.047 3.068 1.00 95.12 92 ILE A CA 1
ATOM 698 C C . ILE A 1 92 ? 0.182 -5.089 2.236 1.00 95.12 92 ILE A C 1
ATOM 700 O O . ILE A 1 92 ? 0.241 -6.259 2.611 1.00 95.12 92 ILE A O 1
ATOM 704 N N . ILE A 1 93 ? 0.745 -4.658 1.116 1.00 95.88 93 ILE A N 1
ATOM 705 C CA . ILE A 1 93 ? 1.540 -5.481 0.211 1.00 95.88 93 ILE A CA 1
ATOM 706 C C . ILE A 1 93 ? 2.970 -4.949 0.283 1.00 95.88 93 ILE A C 1
ATOM 708 O O . ILE A 1 93 ? 3.263 -3.892 -0.283 1.00 95.88 93 ILE A O 1
ATOM 712 N N . ARG A 1 94 ? 3.851 -5.663 0.994 1.00 93.19 94 ARG A N 1
ATOM 713 C CA . ARG A 1 94 ? 5.258 -5.274 1.138 1.00 93.19 94 ARG A CA 1
ATOM 714 C C . ARG A 1 94 ? 5.969 -5.403 -0.205 1.00 93.19 94 ARG A C 1
ATOM 716 O O . ARG A 1 94 ? 5.894 -6.474 -0.816 1.00 93.19 94 ARG A O 1
ATOM 723 N N . GLY A 1 95 ? 6.569 -4.316 -0.683 1.00 94.31 95 GLY A N 1
ATOM 724 C CA . GLY A 1 95 ? 7.090 -4.208 -2.048 1.00 94.31 95 GLY A CA 1
ATOM 725 C C . GLY A 1 95 ? 6.035 -4.001 -3.138 1.00 94.31 95 GLY A C 1
ATOM 726 O O . GLY A 1 95 ? 6.360 -3.984 -4.325 1.00 94.31 95 GLY A O 1
ATOM 727 N N . GLY A 1 96 ? 4.752 -3.889 -2.781 1.00 96.56 96 GLY A N 1
ATOM 728 C CA . GLY A 1 96 ? 3.653 -3.821 -3.746 1.00 96.56 96 GLY A CA 1
ATOM 729 C C . GLY A 1 96 ? 3.685 -2.583 -4.643 1.00 96.56 96 GLY A C 1
ATOM 730 O O . GLY A 1 96 ? 3.145 -2.629 -5.749 1.00 96.56 96 GLY A O 1
ATOM 731 N N . ALA A 1 97 ? 4.324 -1.500 -4.192 1.00 96.19 97 ALA A N 1
ATOM 732 C CA . ALA A 1 97 ? 4.451 -0.254 -4.936 1.00 96.19 97 ALA A CA 1
ATOM 733 C C . ALA A 1 97 ? 5.665 -0.202 -5.882 1.00 96.19 97 ALA A C 1
ATOM 735 O O . ALA A 1 97 ? 5.803 0.766 -6.629 1.00 96.19 97 ALA A O 1
ATOM 736 N N . GLU A 1 98 ? 6.514 -1.235 -5.914 1.00 96.38 98 GLU A N 1
ATOM 737 C CA . GLU A 1 98 ? 7.500 -1.403 -6.987 1.00 96.38 98 GLU A CA 1
ATOM 738 C C . GLU A 1 98 ? 6.792 -1.416 -8.356 1.00 96.38 98 GLU A C 1
ATOM 740 O O . GLU A 1 98 ? 5.782 -2.103 -8.546 1.00 96.38 98 GLU A O 1
ATOM 745 N N . GLY A 1 99 ? 7.303 -0.636 -9.309 1.00 95.38 99 GLY A N 1
ATOM 746 C CA . GLY A 1 99 ? 6.628 -0.318 -10.571 1.00 95.38 99 GLY A CA 1
ATOM 747 C C . GLY A 1 99 ? 5.822 0.989 -10.537 1.00 95.38 99 GLY A C 1
ATOM 748 O O . GLY A 1 99 ? 5.427 1.472 -11.591 1.00 95.38 99 GLY A O 1
ATOM 749 N N . PHE A 1 100 ? 5.623 1.599 -9.363 1.00 94.88 100 PHE A N 1
ATOM 750 C CA . PHE A 1 100 ? 4.915 2.879 -9.175 1.00 94.88 100 PHE A CA 1
ATOM 751 C C . PHE A 1 100 ? 5.765 3.914 -8.420 1.00 94.88 100 PHE A C 1
ATOM 753 O O . PHE A 1 100 ? 5.241 4.823 -7.770 1.00 94.88 100 PHE A O 1
ATOM 760 N N . LEU A 1 101 ? 7.088 3.748 -8.455 1.00 92.31 101 LEU A N 1
ATOM 761 C CA . LEU A 1 101 ? 8.024 4.579 -7.707 1.00 92.31 101 LEU A CA 1
ATOM 762 C C . LEU A 1 101 ? 8.342 5.891 -8.439 1.00 92.31 101 LEU A C 1
ATOM 764 O O . LEU A 1 101 ? 8.337 5.927 -9.667 1.00 92.31 101 LEU A O 1
ATOM 768 N N . PRO A 1 102 ? 8.680 6.967 -7.708 1.00 89.31 102 PRO A N 1
ATOM 769 C CA . PRO A 1 102 ? 9.255 8.165 -8.307 1.00 89.31 102 PRO A CA 1
ATOM 770 C C . PRO A 1 102 ? 10.673 7.911 -8.849 1.00 89.31 102 PRO A C 1
ATOM 772 O O . PRO A 1 102 ? 11.440 7.132 -8.278 1.00 89.31 102 PRO A O 1
ATOM 775 N N . ASP A 1 103 ? 11.062 8.654 -9.889 1.00 88.88 103 ASP A N 1
ATOM 776 C CA . ASP A 1 103 ? 12.338 8.509 -10.612 1.00 88.88 103 ASP A CA 1
ATOM 777 C C . ASP A 1 103 ? 13.577 8.404 -9.711 1.00 88.88 103 ASP A C 1
ATOM 779 O O . ASP A 1 103 ? 14.480 7.608 -9.974 1.00 88.88 103 ASP A O 1
ATOM 783 N N . TRP A 1 104 ? 13.626 9.171 -8.620 1.00 86.19 104 TRP A N 1
ATOM 784 C CA . TRP A 1 104 ? 14.788 9.215 -7.727 1.00 86.19 104 TRP A CA 1
ATOM 785 C C . TRP A 1 104 ? 15.033 7.909 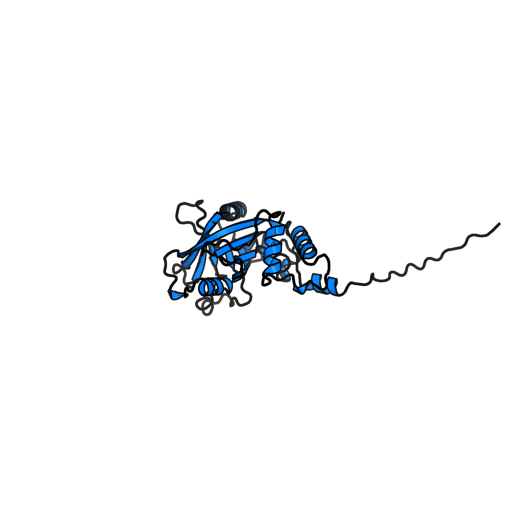-6.946 1.00 86.19 104 TRP A C 1
ATOM 787 O O . TRP A 1 104 ? 16.146 7.711 -6.453 1.00 86.19 104 TRP A O 1
ATOM 797 N N . LEU A 1 105 ? 14.037 7.016 -6.854 1.00 88.12 105 LEU A N 1
ATOM 798 C CA . LEU A 1 105 ? 14.156 5.697 -6.218 1.00 88.12 105 LEU A CA 1
ATOM 799 C C . LEU A 1 105 ? 14.579 4.581 -7.182 1.00 88.12 105 LEU A C 1
ATOM 801 O O . LEU A 1 105 ? 15.032 3.537 -6.723 1.00 88.12 105 LEU A O 1
ATOM 805 N N . SER A 1 106 ? 14.526 4.798 -8.500 1.00 84.50 106 SER A N 1
ATOM 806 C CA . SER A 1 106 ? 14.853 3.776 -9.519 1.00 84.50 106 SER A CA 1
ATOM 807 C C . SER A 1 106 ? 16.282 3.212 -9.440 1.00 84.50 106 SER A C 1
ATOM 809 O O . SER A 1 106 ? 16.577 2.155 -9.987 1.00 84.50 106 SER A O 1
ATOM 811 N N . THR A 1 107 ? 17.190 3.917 -8.764 1.00 86.50 107 THR A N 1
ATOM 812 C CA . THR A 1 107 ? 18.610 3.544 -8.616 1.00 86.50 107 THR A CA 1
ATOM 813 C C . THR A 1 107 ? 19.012 3.316 -7.163 1.00 86.50 107 THR A C 1
ATOM 815 O O . THR A 1 107 ? 20.199 3.240 -6.844 1.00 86.50 107 THR A O 1
ATOM 818 N N . ARG A 1 108 ? 18.032 3.238 -6.261 1.00 88.69 108 ARG A N 1
ATOM 819 C CA . ARG A 1 108 ? 18.235 3.107 -4.818 1.00 88.69 108 ARG A CA 1
ATOM 820 C C . ARG A 1 108 ? 17.505 1.880 -4.311 1.00 88.69 108 ARG A C 1
ATOM 822 O O . ARG A 1 108 ? 16.615 1.371 -4.975 1.00 88.69 108 ARG A O 1
ATOM 829 N N . ASP A 1 109 ? 17.881 1.412 -3.134 1.00 88.06 109 ASP A N 1
ATOM 830 C CA . ASP A 1 109 ? 17.067 0.450 -2.403 1.00 88.06 109 ASP A CA 1
ATOM 831 C C . ASP A 1 109 ? 15.871 1.198 -1.795 1.00 88.06 109 ASP A C 1
ATOM 833 O O . ASP A 1 109 ? 16.058 2.040 -0.915 1.00 88.06 109 ASP A O 1
ATOM 837 N N . ALA A 1 110 ? 14.659 0.951 -2.300 1.00 86.50 110 ALA A N 1
ATOM 838 C CA . ALA A 1 110 ? 13.451 1.604 -1.794 1.00 86.50 110 ALA A CA 1
ATOM 839 C C . ALA A 1 110 ? 12.938 0.999 -0.474 1.00 86.50 110 ALA A C 1
ATOM 841 O O . ALA A 1 110 ? 12.152 1.645 0.218 1.00 86.50 110 ALA A O 1
ATOM 842 N N . SER A 1 111 ? 13.425 -0.181 -0.070 1.00 82.94 111 SER A N 1
ATOM 843 C CA . SER A 1 111 ? 13.136 -0.737 1.258 1.00 82.94 111 SER A CA 1
ATOM 844 C C . SER A 1 111 ? 13.903 0.006 2.362 1.00 82.94 111 SER A C 1
ATOM 846 O O . SER A 1 111 ? 13.457 0.061 3.511 1.00 82.94 111 SER A O 1
ATOM 848 N N . ASN A 1 112 ? 15.043 0.619 2.009 1.00 77.88 112 ASN A N 1
ATOM 849 C CA . ASN A 1 112 ? 15.906 1.388 2.904 1.00 77.88 112 ASN A CA 1
ATOM 850 C C . ASN A 1 112 ? 16.629 2.522 2.151 1.00 77.88 112 ASN A C 1
ATOM 852 O O . ASN A 1 112 ? 17.826 2.455 1.850 1.00 77.88 112 ASN A O 1
ATOM 856 N N . ALA A 1 113 ? 15.896 3.590 1.844 1.00 69.31 113 ALA A N 1
ATOM 857 C CA . ALA A 1 113 ? 16.429 4.744 1.142 1.00 69.31 113 ALA A CA 1
ATOM 858 C C . ALA A 1 113 ? 17.017 5.765 2.127 1.00 69.31 113 ALA A C 1
ATOM 860 O O . ALA A 1 113 ? 16.327 6.337 2.973 1.00 69.31 113 ALA A O 1
ATOM 861 N N . VAL A 1 114 ? 18.305 6.076 1.973 1.00 66.31 114 VAL A N 1
ATOM 862 C CA . VAL A 1 114 ? 18.925 7.203 2.680 1.00 66.31 114 VAL A CA 1
ATOM 863 C C . VAL A 1 114 ? 18.624 8.491 1.920 1.00 66.31 114 VAL A C 1
ATOM 865 O O . VAL A 1 114 ? 18.987 8.636 0.746 1.00 66.31 114 VAL A O 1
ATOM 868 N N . VAL A 1 115 ? 17.991 9.450 2.593 1.00 64.38 115 VAL A N 1
ATOM 869 C CA . VAL A 1 115 ? 17.825 10.806 2.065 1.00 64.38 115 VAL A CA 1
ATOM 870 C C . VAL A 1 115 ? 18.859 11.711 2.732 1.00 64.38 115 VAL A C 1
ATOM 872 O O . VAL A 1 115 ? 18.829 11.863 3.958 1.00 64.38 115 VAL A O 1
ATOM 875 N N . PRO A 1 116 ? 19.791 12.305 1.959 1.00 55.97 116 PRO A N 1
ATOM 876 C CA . PRO A 1 116 ? 20.719 13.294 2.492 1.00 55.97 116 PRO A CA 1
ATOM 877 C C . PRO A 1 116 ? 19.938 14.451 3.130 1.00 55.97 116 PRO A C 1
ATOM 879 O O . PRO A 1 116 ? 19.146 15.107 2.457 1.00 55.97 116 PRO A O 1
ATOM 882 N N . GLY A 1 117 ? 20.129 14.662 4.433 1.00 55.97 117 GLY A N 1
ATOM 883 C CA . GLY A 1 117 ? 19.573 15.789 5.185 1.00 55.97 117 GLY A CA 1
ATOM 884 C C . GLY A 1 117 ? 20.619 16.875 5.459 1.00 55.97 117 GLY A C 1
ATOM 885 O O . GLY A 1 117 ? 21.672 16.921 4.822 1.00 55.97 117 GLY A O 1
ATOM 886 N N . ASN A 1 118 ? 20.340 17.742 6.438 1.00 55.47 118 ASN A N 1
ATOM 887 C CA . ASN A 1 118 ? 21.340 18.645 7.026 1.00 55.47 118 ASN A CA 1
ATOM 888 C C . ASN A 1 118 ? 22.535 17.794 7.538 1.00 55.47 118 ASN A C 1
ATOM 890 O O . ASN A 1 118 ? 22.284 16.685 8.010 1.00 55.47 118 ASN A O 1
ATOM 894 N N . PRO A 1 119 ? 23.813 18.235 7.506 1.00 52.34 119 PRO A N 1
ATOM 895 C CA . PRO A 1 119 ? 24.963 17.394 7.883 1.00 52.34 119 PRO A CA 1
ATOM 896 C C . PRO A 1 119 ? 24.908 16.793 9.299 1.00 52.34 119 PRO A C 1
ATOM 898 O O . PRO A 1 119 ? 25.661 15.877 9.613 1.00 52.34 119 PRO A O 1
ATOM 901 N N . SER A 1 120 ? 24.022 17.299 10.155 1.00 56.72 120 SER A N 1
ATOM 902 C CA . SER A 1 120 ? 23.758 16.833 11.516 1.00 56.72 120 SER A CA 1
ATOM 903 C C . SER A 1 120 ? 22.579 15.850 11.648 1.00 56.72 120 SER A C 1
ATOM 905 O O . SER A 1 120 ? 22.367 15.331 12.743 1.00 56.72 120 SER A O 1
ATOM 907 N N . THR A 1 121 ? 21.824 15.556 10.580 1.00 55.97 121 THR A N 1
ATOM 908 C CA . THR A 1 121 ? 20.680 14.626 10.594 1.00 55.97 121 THR A CA 1
ATOM 909 C C . THR A 1 121 ? 20.599 13.777 9.315 1.00 55.97 121 THR A C 1
ATOM 911 O O . THR A 1 121 ? 20.258 14.254 8.235 1.00 55.97 121 THR A O 1
ATOM 914 N N . ILE A 1 122 ? 20.862 12.472 9.435 1.00 58.19 122 ILE A N 1
ATOM 915 C CA . ILE A 1 122 ? 20.590 11.496 8.367 1.00 58.19 122 ILE A CA 1
ATOM 916 C C . ILE A 1 122 ? 19.144 11.018 8.522 1.00 58.19 122 ILE A C 1
ATOM 918 O O . ILE A 1 122 ? 18.773 10.509 9.580 1.00 58.19 122 ILE A O 1
ATOM 922 N N . THR A 1 123 ? 18.330 11.178 7.476 1.00 64.12 123 THR A N 1
ATOM 923 C CA . THR A 1 123 ? 16.962 10.642 7.453 1.00 64.12 123 THR A CA 1
ATOM 924 C C . THR A 1 123 ? 16.961 9.321 6.700 1.00 64.12 123 THR A C 1
ATOM 926 O O . THR A 1 123 ? 17.358 9.265 5.534 1.00 64.12 123 THR A O 1
ATOM 929 N N . PHE A 1 124 ? 16.505 8.265 7.366 1.00 66.88 124 PHE A N 1
ATOM 930 C CA . PHE A 1 124 ? 16.281 6.971 6.740 1.00 66.88 124 PHE A CA 1
ATOM 931 C C . PHE A 1 124 ? 14.800 6.863 6.380 1.00 66.88 124 PHE A C 1
ATOM 933 O O . PHE A 1 124 ? 13.930 7.118 7.213 1.00 66.88 124 PHE A O 1
ATOM 940 N N . ARG A 1 125 ? 14.504 6.516 5.132 1.00 72.19 125 ARG A N 1
ATOM 941 C CA . ARG A 1 125 ? 13.156 6.169 4.688 1.00 72.19 125 ARG A CA 1
ATOM 942 C C . ARG A 1 125 ? 13.104 4.672 4.480 1.00 72.19 125 ARG A C 1
ATOM 944 O O . ARG A 1 125 ? 13.939 4.119 3.770 1.00 72.19 125 ARG A O 1
ATOM 951 N N . PHE A 1 126 ? 12.157 4.035 5.140 1.00 75.50 126 PHE A N 1
ATOM 952 C CA . PHE A 1 126 ? 11.931 2.608 5.020 1.00 75.50 126 PHE A CA 1
ATOM 953 C C . PHE A 1 126 ? 10.611 2.369 4.306 1.00 75.50 126 PHE A C 1
ATOM 955 O O . PHE A 1 126 ? 9.704 3.198 4.401 1.00 75.50 126 PHE A O 1
ATOM 962 N N . ASP A 1 127 ? 10.515 1.220 3.643 1.00 78.00 127 ASP A N 1
ATOM 963 C CA . ASP A 1 127 ? 9.279 0.735 3.026 1.00 78.00 127 ASP A CA 1
ATOM 964 C C . ASP A 1 127 ? 8.639 1.750 2.053 1.00 78.00 127 ASP A C 1
ATOM 966 O O . ASP A 1 127 ? 7.416 1.828 1.931 1.00 78.00 127 ASP A O 1
ATOM 970 N N . ASP A 1 128 ? 9.460 2.532 1.333 1.00 87.31 128 ASP A N 1
ATOM 971 C CA . ASP A 1 128 ? 9.011 3.517 0.329 1.00 87.31 128 ASP A CA 1
ATOM 972 C C . ASP A 1 128 ? 8.424 2.844 -0.929 1.00 87.31 128 ASP A C 1
ATOM 974 O O . ASP A 1 128 ? 8.047 3.513 -1.898 1.00 87.31 128 ASP A O 1
ATOM 978 N N . ASN A 1 129 ? 8.353 1.519 -0.921 1.00 92.12 129 ASN A N 1
ATOM 979 C CA . ASN A 1 129 ? 7.842 0.652 -1.965 1.00 92.12 129 ASN A CA 1
ATOM 980 C C . ASN A 1 129 ? 6.696 -0.256 -1.489 1.00 92.12 129 ASN A C 1
ATOM 982 O O . ASN A 1 129 ? 6.276 -1.147 -2.229 1.00 92.12 129 ASN A O 1
ATOM 986 N N . ASP A 1 130 ? 6.134 -0.013 -0.308 1.00 93.69 130 ASP A N 1
ATOM 987 C CA . ASP A 1 130 ? 4.949 -0.723 0.157 1.00 93.69 130 ASP A CA 1
ATOM 988 C C . ASP A 1 130 ? 3.661 -0.113 -0.398 1.00 93.69 130 ASP A C 1
ATOM 990 O O . ASP A 1 130 ? 3.588 1.069 -0.745 1.00 93.69 130 ASP A O 1
ATOM 994 N N . MET A 1 131 ? 2.612 -0.930 -0.476 1.00 95.69 131 MET A N 1
ATOM 995 C CA . MET A 1 131 ? 1.292 -0.512 -0.946 1.00 95.69 131 MET A CA 1
ATOM 996 C C . MET A 1 131 ? 0.221 -0.831 0.092 1.00 95.69 131 MET A C 1
ATOM 998 O O . MET A 1 131 ? 0.160 -1.953 0.586 1.00 95.69 131 MET A O 1
ATOM 1002 N N . LEU A 1 132 ? -0.670 0.126 0.353 1.00 96.75 132 LEU A N 1
ATOM 1003 C CA . LEU A 1 132 ? -1.954 -0.113 1.004 1.00 96.75 132 LEU A CA 1
ATOM 1004 C C . LEU A 1 132 ? -3.044 -0.214 -0.062 1.00 96.75 132 LEU A C 1
ATOM 1006 O O . LEU A 1 132 ? -3.183 0.688 -0.883 1.00 96.75 132 LEU A O 1
ATOM 1010 N N . ALA A 1 133 ? -3.846 -1.271 -0.017 1.00 97.81 133 ALA A N 1
ATOM 1011 C CA . ALA A 1 133 ? -5.050 -1.435 -0.819 1.00 97.81 133 ALA A CA 1
ATOM 1012 C C . ALA A 1 133 ? -6.254 -1.690 0.092 1.00 97.81 133 ALA A C 1
ATOM 1014 O O . ALA A 1 133 ? -6.171 -2.456 1.054 1.00 97.81 133 ALA A O 1
ATOM 1015 N N . VAL A 1 134 ? -7.377 -1.040 -0.208 1.00 97.94 134 VAL A N 1
ATOM 1016 C CA . VAL A 1 134 ? -8.615 -1.146 0.566 1.00 97.94 134 VAL A CA 1
ATOM 1017 C C . VAL A 1 134 ? -9.737 -1.586 -0.350 1.00 97.94 134 VAL A C 1
ATOM 1019 O O . VAL A 1 134 ? -10.010 -0.936 -1.357 1.00 97.94 134 VAL A O 1
ATOM 1022 N N . PHE A 1 135 ? -10.417 -2.659 0.027 1.00 97.75 135 PHE A N 1
ATOM 1023 C CA . PHE A 1 135 ? -11.583 -3.174 -0.673 1.00 97.75 135 PHE A CA 1
ATOM 1024 C C . PHE A 1 135 ? -12.803 -3.120 0.226 1.00 97.75 135 PHE A C 1
ATOM 1026 O O . PHE A 1 135 ? -12.705 -3.133 1.454 1.00 97.75 135 PHE A O 1
ATOM 1033 N N . ASP A 1 136 ? -13.969 -3.068 -0.391 1.00 95.88 136 ASP A N 1
ATOM 1034 C CA . ASP A 1 136 ? -15.219 -3.184 0.330 1.00 95.88 136 ASP A CA 1
ATOM 1035 C C . ASP A 1 136 ? -15.606 -4.643 0.596 1.00 95.88 136 ASP A C 1
ATOM 1037 O O . ASP A 1 136 ? -14.918 -5.596 0.216 1.00 95.88 136 ASP A O 1
ATOM 1041 N N . SER A 1 137 ? -16.736 -4.820 1.270 1.00 93.12 137 SER A N 1
ATOM 1042 C CA . SER A 1 137 ? -17.292 -6.129 1.600 1.00 93.12 137 SER A CA 1
ATOM 1043 C C . SER A 1 137 ? -17.733 -6.951 0.387 1.00 93.12 137 SER A C 1
ATOM 1045 O O . SER A 1 137 ? -17.871 -8.167 0.498 1.00 93.12 137 SER A O 1
ATOM 1047 N N . GLY A 1 138 ? -17.947 -6.313 -0.767 1.00 94.44 138 GLY A N 1
ATOM 1048 C CA . GLY A 1 138 ? -18.205 -6.964 -2.050 1.00 94.44 138 GLY A CA 1
ATOM 1049 C C . GLY A 1 138 ? -16.928 -7.288 -2.828 1.00 94.44 138 GLY A C 1
ATOM 1050 O O . GLY A 1 138 ? -17.009 -7.866 -3.908 1.00 94.44 138 GLY A O 1
ATOM 1051 N N . GLY A 1 139 ? -15.758 -6.921 -2.298 1.00 95.12 139 GLY A N 1
ATOM 1052 C CA . GLY A 1 139 ? -14.471 -7.078 -2.962 1.00 95.12 139 GLY A CA 1
ATOM 1053 C C . GLY A 1 139 ? -14.193 -6.010 -4.022 1.00 95.12 139 GLY A C 1
ATOM 1054 O O . GLY A 1 139 ? -13.300 -6.214 -4.835 1.00 95.12 139 GLY A O 1
ATOM 1055 N N . THR A 1 140 ? -14.926 -4.896 -4.054 1.00 96.31 140 THR A N 1
ATOM 1056 C CA . THR A 1 140 ? -14.646 -3.773 -4.971 1.00 96.31 140 THR A CA 1
ATOM 1057 C C . THR A 1 140 ? -13.541 -2.896 -4.388 1.00 96.31 140 THR A C 1
ATOM 1059 O O . THR A 1 140 ? -13.563 -2.606 -3.188 1.00 96.31 140 THR A O 1
ATOM 1062 N N . LEU A 1 141 ? -12.577 -2.463 -5.202 1.00 97.88 141 LEU A N 1
ATOM 1063 C CA . LEU A 1 141 ? -11.504 -1.569 -4.770 1.00 97.88 141 LEU A CA 1
ATOM 1064 C C . LEU A 1 141 ? -12.102 -0.216 -4.371 1.00 97.88 141 LEU A C 1
ATOM 1066 O O . LEU A 1 141 ? -12.793 0.441 -5.147 1.00 97.88 141 LEU A O 1
ATOM 1070 N N . VAL A 1 142 ? -11.824 0.198 -3.139 1.00 97.75 142 VAL A N 1
ATOM 1071 C CA . VAL A 1 142 ? -12.191 1.514 -2.611 1.00 97.75 142 VAL A CA 1
ATOM 1072 C C . VAL A 1 142 ? -11.117 2.524 -2.981 1.00 97.75 142 VAL A C 1
ATOM 1074 O O . VAL A 1 142 ? -11.422 3.558 -3.565 1.00 97.75 142 VAL A O 1
ATOM 1077 N N . SER A 1 143 ? -9.865 2.224 -2.634 1.00 97.62 143 SER A N 1
ATOM 1078 C CA . SER A 1 143 ? -8.688 3.008 -3.005 1.00 97.62 143 SER A CA 1
ATOM 1079 C C . SER A 1 143 ? -7.423 2.230 -2.656 1.00 97.62 143 SER A C 1
ATOM 1081 O O . SER A 1 143 ? -7.441 1.280 -1.870 1.00 97.62 143 SER A O 1
ATOM 1083 N N . SER A 1 144 ? -6.304 2.698 -3.182 1.00 97.38 144 SER A N 1
ATOM 1084 C CA . SER A 1 144 ? -4.966 2.214 -2.861 1.00 97.38 144 SER A CA 1
ATOM 1085 C C . SER A 1 144 ? -3.969 3.365 -2.869 1.00 97.38 144 SER A C 1
ATOM 1087 O O . SER A 1 144 ? -4.245 4.422 -3.432 1.00 97.38 144 SER A O 1
ATOM 1089 N N . ALA A 1 145 ? -2.831 3.184 -2.209 1.00 95.81 145 ALA A N 1
ATOM 1090 C CA . ALA A 1 145 ? -1.776 4.185 -2.141 1.00 95.81 145 ALA A CA 1
ATOM 1091 C C . ALA A 1 145 ? -0.417 3.539 -1.865 1.00 95.81 145 ALA A C 1
ATOM 1093 O O . ALA A 1 145 ? -0.333 2.496 -1.212 1.00 95.81 145 ALA A O 1
ATOM 1094 N N . ARG A 1 146 ? 0.648 4.196 -2.332 1.00 93.56 146 ARG A N 1
ATOM 1095 C CA . ARG A 1 146 ? 2.012 3.913 -1.879 1.00 93.56 146 ARG A CA 1
ATOM 1096 C C . ARG A 1 146 ? 2.148 4.351 -0.421 1.00 93.56 146 ARG A C 1
ATOM 1098 O O . ARG A 1 146 ? 1.559 5.358 -0.017 1.00 93.56 146 ARG A O 1
ATOM 1105 N N . LEU A 1 147 ? 2.927 3.604 0.344 1.00 90.19 147 LEU A N 1
ATOM 1106 C CA . LEU A 1 147 ? 3.311 3.962 1.698 1.00 90.19 147 LEU A CA 1
ATOM 1107 C C . LEU A 1 147 ? 4.750 4.482 1.720 1.00 90.19 147 LEU A C 1
ATOM 1109 O O . LEU A 1 147 ? 5.567 4.154 0.864 1.00 90.19 147 LEU A O 1
ATOM 1113 N N . GLU A 1 148 ? 5.029 5.352 2.679 1.00 85.81 148 GLU A N 1
ATOM 1114 C CA . GLU A 1 148 ? 6.358 5.897 2.951 1.00 85.81 148 GLU A CA 1
ATOM 1115 C C . GLU A 1 148 ? 6.532 5.964 4.463 1.00 85.81 148 GLU A C 1
ATOM 1117 O O . GLU A 1 148 ? 5.705 6.559 5.153 1.00 85.81 148 GLU A O 1
ATOM 1122 N N . ARG A 1 149 ? 7.588 5.359 5.010 1.00 79.19 149 ARG A N 1
ATOM 1123 C CA . ARG A 1 149 ? 7.852 5.392 6.453 1.00 79.19 149 ARG A CA 1
ATOM 1124 C C . ARG A 1 149 ? 9.156 6.136 6.730 1.00 79.19 149 ARG A C 1
ATOM 1126 O O . ARG A 1 149 ? 10.227 5.522 6.783 1.00 79.19 149 ARG A O 1
ATOM 1133 N N . PRO A 1 150 ? 9.104 7.459 6.959 1.00 70.38 150 PRO A N 1
ATOM 1134 C CA . PRO A 1 150 ? 10.285 8.198 7.356 1.00 70.38 150 PRO A CA 1
ATOM 1135 C C . PRO A 1 150 ? 10.611 7.884 8.816 1.00 70.38 150 PRO A C 1
ATOM 1137 O O . PRO A 1 150 ? 9.882 8.236 9.746 1.00 70.38 150 PRO A O 1
ATOM 1140 N N . LEU A 1 151 ? 11.750 7.235 9.032 1.00 60.91 151 LEU A N 1
ATOM 1141 C CA . LEU A 1 151 ? 12.350 7.106 10.348 1.00 60.91 151 LEU A CA 1
ATOM 1142 C C . LEU A 1 151 ? 13.500 8.105 10.444 1.00 60.91 151 LEU A C 1
ATOM 1144 O O . LEU A 1 151 ? 14.609 7.891 9.949 1.00 60.91 151 LEU A O 1
ATOM 1148 N N . PHE A 1 152 ? 13.261 9.198 11.162 1.00 55.53 152 PHE A N 1
ATOM 1149 C CA . PHE A 1 152 ? 14.379 9.940 11.720 1.00 55.53 152 PHE A CA 1
ATOM 1150 C C . PHE A 1 152 ? 14.966 9.074 12.830 1.00 55.53 152 PHE A C 1
ATOM 1152 O O . PHE A 1 152 ? 14.324 8.823 13.854 1.00 55.53 152 PHE A O 1
ATOM 1159 N N . ILE A 1 153 ? 16.183 8.579 12.620 1.00 48.06 153 ILE A N 1
ATOM 1160 C CA . ILE A 1 153 ? 16.908 7.862 13.665 1.00 48.06 153 ILE A CA 1
ATOM 1161 C C . ILE A 1 153 ? 17.443 8.909 14.648 1.00 48.06 153 ILE A C 1
ATOM 1163 O O . ILE A 1 153 ? 18.600 9.310 14.606 1.00 48.06 153 ILE A O 1
ATOM 1167 N N . THR A 1 154 ? 16.571 9.373 15.541 1.00 45.75 154 THR A N 1
ATOM 1168 C CA . THR A 1 154 ? 16.935 10.134 16.741 1.00 45.75 154 THR A CA 1
ATOM 1169 C C . THR A 1 154 ? 16.266 9.472 17.951 1.00 45.75 154 THR A C 1
ATOM 1171 O O . THR A 1 154 ? 15.242 9.941 18.440 1.00 45.75 154 THR A O 1
ATOM 1174 N N . GLY A 1 155 ? 16.789 8.326 18.411 1.00 52.03 155 GLY A N 1
ATOM 1175 C CA . GLY A 1 155 ? 16.318 7.644 19.630 1.00 52.03 155 GLY A CA 1
ATOM 1176 C C . GLY A 1 155 ? 15.736 6.232 19.431 1.00 52.03 155 GLY A C 1
ATOM 1177 O O . GLY A 1 155 ? 16.343 5.394 18.775 1.00 52.03 155 GLY A O 1
ATOM 1178 N N . ALA A 1 156 ? 14.586 5.948 20.062 1.00 50.06 156 ALA A N 1
ATOM 1179 C CA . ALA A 1 156 ? 14.063 4.605 20.391 1.00 50.06 156 ALA A CA 1
ATOM 1180 C C . ALA A 1 156 ? 13.468 3.755 19.236 1.00 50.06 156 ALA A C 1
ATOM 1182 O O . ALA A 1 156 ? 12.988 2.643 19.479 1.00 50.06 156 ALA A O 1
ATOM 1183 N N . TRP A 1 157 ? 13.475 4.241 17.992 1.00 57.22 157 TRP A N 1
ATOM 1184 C CA . TRP A 1 157 ? 12.955 3.518 16.825 1.00 57.22 157 TRP A CA 1
ATOM 1185 C C . TRP A 1 157 ? 14.096 2.928 15.990 1.00 57.22 157 TRP A C 1
ATOM 1187 O O . TRP A 1 157 ? 14.959 3.651 15.506 1.00 57.22 157 TRP A O 1
ATOM 1197 N N . SER A 1 158 ? 14.081 1.604 15.809 1.00 67.38 158 SER A N 1
ATOM 1198 C CA . SER A 1 158 ? 14.982 0.876 14.904 1.00 67.38 158 SER A CA 1
ATOM 1199 C C . SER A 1 158 ? 14.175 0.223 13.781 1.00 67.38 158 SER A C 1
ATOM 1201 O O . SER A 1 158 ? 13.008 -0.107 14.009 1.00 67.38 158 SER A O 1
ATOM 1203 N N . GLN A 1 159 ? 14.789 -0.032 12.618 1.00 70.50 159 GLN A N 1
ATOM 1204 C CA . GLN A 1 159 ? 14.162 -0.784 11.516 1.00 70.50 159 GLN A CA 1
ATOM 1205 C C . GLN A 1 159 ? 13.555 -2.100 12.024 1.00 70.50 159 GLN A C 1
ATOM 1207 O O . GLN A 1 159 ? 12.377 -2.364 11.820 1.00 70.50 159 GLN A O 1
ATOM 1212 N N . ARG A 1 160 ? 14.304 -2.847 12.847 1.00 76.25 160 ARG A N 1
ATOM 1213 C CA . ARG A 1 160 ? 13.836 -4.090 13.480 1.00 76.25 160 ARG A CA 1
ATOM 1214 C C . ARG A 1 160 ? 12.571 -3.907 14.322 1.00 76.25 160 ARG A C 1
ATOM 1216 O O . ARG A 1 160 ? 11.710 -4.782 14.346 1.00 76.25 160 ARG A O 1
ATOM 1223 N N . THR A 1 161 ? 12.479 -2.820 15.088 1.00 73.44 161 THR A N 1
ATOM 1224 C CA . THR A 1 161 ? 11.274 -2.518 15.878 1.00 73.44 161 THR A CA 1
ATOM 1225 C C . THR A 1 161 ? 10.098 -2.230 14.955 1.00 73.44 161 THR A C 1
ATOM 1227 O O . THR A 1 161 ? 8.980 -2.650 15.235 1.00 73.44 161 THR A O 1
ATOM 1230 N N . ALA A 1 162 ? 10.361 -1.512 13.871 1.00 71.69 162 ALA A N 1
ATOM 1231 C CA . ALA A 1 162 ? 9.360 -1.081 12.925 1.00 71.69 162 ALA A CA 1
ATOM 1232 C C . ALA A 1 162 ? 8.826 -2.265 12.089 1.00 71.69 162 ALA A C 1
ATOM 1234 O O . ALA A 1 162 ? 7.615 -2.393 11.938 1.00 71.69 162 ALA A O 1
ATOM 1235 N N . ASP A 1 163 ? 9.684 -3.203 11.678 1.00 77.69 163 ASP A N 1
ATOM 1236 C CA . ASP A 1 163 ? 9.283 -4.467 11.038 1.00 77.69 163 ASP A CA 1
ATOM 1237 C C . ASP A 1 163 ? 8.396 -5.320 11.944 1.00 77.69 163 ASP A C 1
ATOM 1239 O O . ASP A 1 163 ? 7.344 -5.785 11.522 1.00 77.69 163 ASP A O 1
ATOM 1243 N N . LYS A 1 164 ? 8.763 -5.461 13.225 1.00 79.50 164 LYS A N 1
ATOM 1244 C CA . LYS A 1 164 ? 7.940 -6.203 14.193 1.00 79.50 164 LYS A CA 1
ATOM 1245 C C . LYS A 1 164 ? 6.538 -5.623 14.341 1.00 79.50 164 LYS A C 1
ATOM 1247 O O . LYS A 1 164 ? 5.600 -6.378 14.571 1.00 79.50 164 LYS A O 1
ATOM 1252 N N . VAL A 1 165 ? 6.408 -4.294 14.288 1.00 77.25 165 VAL A N 1
ATOM 1253 C CA . VAL A 1 165 ? 5.095 -3.633 14.331 1.00 77.25 165 VAL A CA 1
ATOM 1254 C C . VAL A 1 165 ? 4.311 -3.991 13.089 1.00 77.25 165 VAL A C 1
ATOM 1256 O O . VAL A 1 165 ? 3.168 -4.406 13.188 1.00 77.25 165 VAL A O 1
ATOM 1259 N N . TYR A 1 166 ? 4.946 -3.896 11.936 1.00 79.25 166 TYR A N 1
ATOM 1260 C CA . TYR A 1 166 ? 4.302 -4.175 10.670 1.00 79.25 166 TYR A CA 1
ATOM 1261 C C . TYR A 1 166 ? 3.809 -5.620 10.557 1.00 79.25 166 TYR A C 1
ATOM 1263 O O . TYR A 1 166 ? 2.657 -5.862 10.207 1.00 79.25 166 TYR A O 1
ATOM 1271 N N . ASP A 1 167 ? 4.635 -6.584 10.962 1.00 82.38 167 ASP A N 1
ATOM 1272 C CA . ASP A 1 167 ? 4.272 -8.002 10.946 1.00 82.38 167 ASP A CA 1
ATOM 1273 C C . ASP A 1 167 ? 3.143 -8.327 11.942 1.00 82.38 167 ASP A C 1
ATOM 1275 O O . ASP A 1 167 ? 2.355 -9.247 11.715 1.00 82.38 167 ASP A O 1
ATOM 1279 N N . SER A 1 168 ? 3.020 -7.570 13.041 1.00 85.81 168 SER A N 1
ATOM 1280 C CA . SER A 1 168 ? 1.979 -7.807 14.047 1.00 85.81 168 SER A CA 1
ATOM 1281 C C . SER A 1 168 ? 0.593 -7.324 13.623 1.00 85.81 168 SER A C 1
ATOM 1283 O O . SER A 1 168 ? -0.390 -7.684 14.274 1.00 85.81 168 SER A O 1
ATOM 1285 N N . TRP A 1 169 ? 0.494 -6.545 12.541 1.00 89.25 169 TRP A N 1
ATOM 1286 C CA . TRP A 1 169 ? -0.772 -6.009 12.039 1.00 89.25 169 TRP A CA 1
ATOM 1287 C C . TRP A 1 169 ? -1.612 -7.030 11.283 1.00 89.25 169 TRP A C 1
ATOM 1289 O O . TRP A 1 169 ? -2.805 -6.800 11.087 1.00 89.25 169 TRP A O 1
ATOM 1299 N N . HIS A 1 170 ? -1.029 -8.160 10.877 1.00 91.44 170 HIS A N 1
ATOM 1300 C CA . HIS A 1 170 ? -1.796 -9.230 10.256 1.00 91.44 170 HIS A CA 1
ATOM 1301 C C . HIS A 1 170 ? -2.927 -9.679 11.199 1.00 91.44 170 HIS A C 1
ATOM 1303 O O . HIS A 1 170 ? -2.707 -9.990 12.371 1.00 91.44 170 HIS A O 1
ATOM 1309 N N . ASP A 1 171 ? -4.151 -9.674 10.681 1.00 90.88 171 ASP A N 1
ATOM 1310 C CA . ASP A 1 171 ? -5.392 -10.003 11.383 1.00 90.88 171 ASP A CA 1
ATOM 1311 C C . ASP A 1 171 ? -5.771 -9.044 12.525 1.00 90.88 171 ASP A C 1
ATOM 1313 O O . ASP A 1 171 ? -6.507 -9.418 13.443 1.00 90.88 171 ASP A O 1
ATOM 1317 N N . LYS A 1 172 ? -5.304 -7.791 12.478 1.00 89.50 172 LYS A N 1
ATOM 1318 C CA . LYS A 1 172 ? -5.664 -6.757 13.461 1.00 89.50 172 LYS A CA 1
ATOM 1319 C C . LYS A 1 172 ? -6.738 -5.809 12.957 1.00 89.50 172 LYS A C 1
ATOM 1321 O O . LYS A 1 172 ? -6.825 -5.513 11.768 1.00 89.50 172 LYS A O 1
ATOM 1326 N N . GLU A 1 173 ? -7.542 -5.319 13.897 1.00 90.56 173 GLU A N 1
ATOM 1327 C CA . GLU A 1 173 ? -8.560 -4.305 13.633 1.00 90.56 173 GLU A CA 1
ATOM 1328 C C . GLU A 1 173 ? -7.907 -3.014 13.131 1.00 90.56 173 GLU A C 1
ATOM 1330 O O . GLU A 1 173 ? -7.000 -2.475 13.776 1.00 90.56 173 GLU A O 1
ATOM 1335 N N . VAL A 1 174 ? -8.424 -2.524 12.007 1.00 91.75 174 VAL A N 1
ATOM 1336 C CA . VAL A 1 174 ? -8.163 -1.193 11.469 1.00 91.75 174 VAL A CA 1
ATOM 1337 C C . VAL A 1 174 ? -9.305 -0.283 11.883 1.00 91.75 174 VAL A C 1
ATOM 1339 O O . VAL A 1 174 ? -10.479 -0.643 11.762 1.00 91.75 174 VAL A O 1
ATOM 1342 N N . PHE A 1 175 ? -8.967 0.911 12.342 1.00 90.94 175 PHE A N 1
ATOM 1343 C CA . PHE A 1 175 ? -9.930 1.948 12.678 1.00 90.94 175 PHE A CA 1
ATOM 1344 C C . PHE A 1 175 ? -9.500 3.286 12.088 1.00 90.94 175 PHE A C 1
ATOM 1346 O O . PHE A 1 175 ? -8.317 3.520 11.864 1.00 90.94 175 PHE A O 1
ATOM 1353 N N . ILE A 1 176 ? -10.459 4.179 11.869 1.00 91.38 176 ILE A N 1
ATOM 1354 C CA . ILE A 1 176 ? -10.176 5.587 11.586 1.00 91.38 176 ILE A CA 1
ATOM 1355 C C . ILE A 1 176 ? -10.304 6.404 12.865 1.00 91.38 176 ILE A C 1
ATOM 1357 O O . ILE A 1 176 ? -11.115 6.099 13.747 1.00 91.38 176 ILE A O 1
ATOM 1361 N N . TYR A 1 177 ? -9.476 7.431 12.981 1.00 88.38 177 TYR A N 1
ATOM 1362 C CA . TYR A 1 177 ? -9.499 8.361 14.098 1.00 88.38 177 TYR A CA 1
ATOM 1363 C C . TYR A 1 177 ? -9.099 9.761 13.632 1.00 88.38 177 TYR A C 1
ATOM 1365 O O . TYR A 1 177 ? -8.502 9.934 12.568 1.00 88.38 177 TYR A O 1
ATOM 1373 N N . LYS A 1 178 ? -9.439 10.759 14.448 1.00 87.50 178 LYS A N 1
ATOM 1374 C CA . LYS A 1 178 ? -9.015 12.146 14.267 1.00 87.50 178 LYS A CA 1
ATOM 1375 C C . LYS A 1 178 ? -7.994 12.496 15.333 1.00 87.50 178 LYS A C 1
ATOM 1377 O O . LYS A 1 178 ? -8.322 12.492 16.523 1.00 87.50 178 LYS A O 1
ATOM 1382 N N . ASN A 1 179 ? -6.771 12.797 14.915 1.00 81.44 179 ASN A N 1
ATOM 1383 C CA . ASN A 1 179 ? -5.746 13.297 15.811 1.00 81.44 179 ASN A CA 1
ATOM 1384 C C . ASN A 1 179 ? -5.889 14.811 15.959 1.00 81.44 179 ASN A C 1
ATOM 1386 O O . ASN A 1 179 ? -5.908 15.540 14.971 1.00 81.44 179 ASN A O 1
ATOM 1390 N N . THR A 1 180 ? -5.988 15.285 17.196 1.00 83.75 180 THR A N 1
ATOM 1391 C CA . THR A 1 180 ? -6.027 16.717 17.527 1.00 83.75 180 THR A CA 1
ATOM 1392 C C . THR A 1 180 ? -4.893 17.118 18.469 1.00 83.75 180 THR A C 1
ATOM 1394 O O . THR A 1 180 ? -4.926 18.210 19.026 1.00 83.75 180 THR A O 1
ATOM 1397 N N . ASN A 1 181 ? -3.921 16.226 18.699 1.00 78.50 181 ASN A N 1
ATOM 1398 C CA . ASN A 1 181 ? -2.792 16.462 19.604 1.00 78.50 181 ASN A CA 1
ATOM 1399 C C . ASN A 1 181 ? -1.652 17.253 18.943 1.00 78.50 181 ASN A C 1
ATOM 1401 O O . ASN A 1 181 ? -0.729 17.678 19.633 1.00 78.50 181 ASN A O 1
ATOM 1405 N N . PHE A 1 182 ? -1.702 17.435 17.623 1.00 74.12 182 PHE A N 1
ATOM 1406 C CA . PHE A 1 182 ? -0.737 18.212 16.851 1.00 74.12 182 PHE A CA 1
A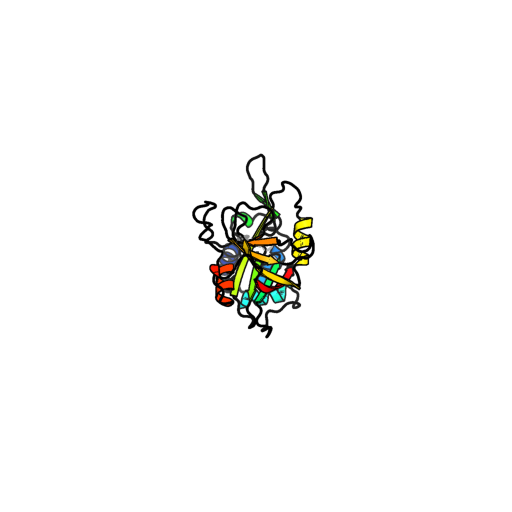TOM 1407 C C . PHE A 1 182 ? -1.317 19.573 16.456 1.00 74.12 182 PHE A C 1
ATOM 1409 O O . PHE A 1 182 ? -2.529 19.785 16.510 1.00 74.12 182 PHE A O 1
ATOM 1416 N N . ALA A 1 183 ? -0.440 20.494 16.042 1.00 73.75 183 ALA A N 1
ATOM 1417 C CA . ALA A 1 183 ? -0.837 21.826 15.576 1.00 73.75 183 ALA A CA 1
ATOM 1418 C C . ALA A 1 183 ? -1.821 21.762 14.397 1.00 73.75 183 ALA A C 1
ATOM 1420 O O . ALA A 1 183 ? -2.689 22.623 14.258 1.00 73.75 183 ALA A O 1
ATOM 1421 N N . ILE A 1 184 ? -1.701 20.714 13.583 1.00 77.44 184 ILE A N 1
ATOM 1422 C CA . ILE A 1 184 ? -2.565 20.438 12.447 1.00 77.44 184 ILE A CA 1
ATOM 1423 C C . ILE A 1 184 ? -3.369 19.179 12.774 1.00 77.44 184 ILE A C 1
ATOM 1425 O O . ILE A 1 184 ? -2.790 18.099 12.885 1.00 77.44 184 ILE A O 1
ATOM 1429 N N . PRO A 1 185 ? -4.696 19.289 12.964 1.00 81.31 185 PRO A N 1
ATOM 1430 C CA . PRO A 1 185 ? -5.535 18.113 13.077 1.00 81.31 185 PRO A CA 1
ATOM 1431 C C . PRO A 1 18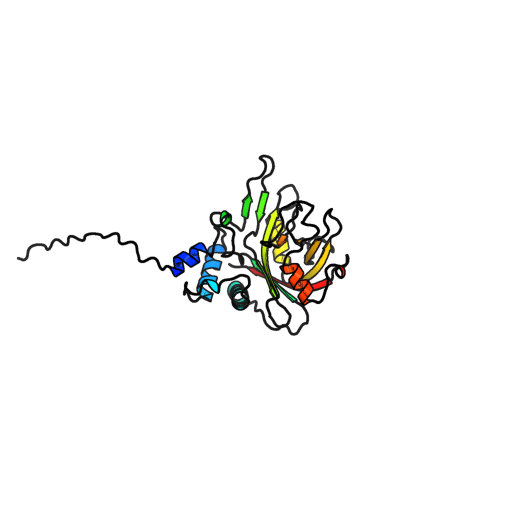5 ? -5.522 17.307 11.780 1.00 81.31 185 PRO A C 1
ATOM 1433 O O . PRO A 1 185 ? -5.511 17.871 10.680 1.00 81.31 185 PRO A O 1
ATOM 1436 N N . TYR A 1 186 ? -5.589 15.988 11.912 1.00 83.88 186 TYR A N 1
ATOM 1437 C CA . TYR A 1 186 ? -5.610 15.093 10.763 1.00 83.88 186 TYR A CA 1
ATOM 1438 C C . TYR A 1 186 ? -6.442 13.847 11.015 1.00 83.88 186 TYR A C 1
ATOM 1440 O O . TYR A 1 186 ? -6.715 13.477 12.163 1.00 83.88 186 TYR A O 1
ATOM 1448 N N . LEU A 1 187 ? -6.837 13.194 9.927 1.00 88.56 187 LEU A N 1
ATOM 1449 C CA . LEU A 1 187 ? -7.393 11.853 9.969 1.00 88.56 187 LEU A CA 1
ATOM 1450 C C . LEU A 1 187 ? -6.305 10.821 9.688 1.00 88.56 187 LEU A C 1
ATOM 1452 O O . LEU A 1 187 ? -5.443 11.008 8.832 1.00 88.56 187 LEU A O 1
ATOM 1456 N N . GLY A 1 188 ? -6.357 9.717 10.422 1.00 88.81 188 GLY A N 1
ATOM 1457 C CA . GLY A 1 188 ? -5.435 8.605 10.245 1.00 88.81 188 GLY A CA 1
ATOM 1458 C C . GLY A 1 188 ? -6.150 7.267 10.313 1.00 88.81 188 GLY A C 1
ATOM 1459 O O . GLY A 1 188 ? -7.218 7.140 10.919 1.00 88.81 188 GLY A O 1
ATOM 1460 N N . LEU A 1 189 ? -5.536 6.258 9.703 1.00 90.94 189 LEU A N 1
ATOM 1461 C CA . LEU A 1 189 ? -5.856 4.864 9.975 1.00 90.94 189 LEU A CA 1
ATOM 1462 C C . LEU A 1 189 ? -4.937 4.366 11.082 1.00 90.94 189 LEU A C 1
ATOM 1464 O O . LEU A 1 189 ? -3.721 4.531 11.011 1.00 90.94 189 LEU A O 1
ATOM 1468 N N . GLY A 1 190 ? -5.528 3.743 12.089 1.00 89.00 190 GLY A N 1
ATOM 1469 C CA . GLY A 1 190 ? -4.823 3.110 13.185 1.00 89.00 190 GLY A CA 1
ATOM 1470 C C . GLY A 1 190 ? -5.008 1.602 13.174 1.00 89.00 190 GLY A C 1
ATOM 1471 O O . GLY A 1 190 ? -6.065 1.100 12.785 1.00 89.00 190 GLY A O 1
ATOM 1472 N N . VAL A 1 191 ? -3.990 0.880 13.646 1.00 87.62 191 VAL A N 1
ATOM 1473 C CA . VAL A 1 191 ? -4.055 -0.567 13.875 1.00 87.62 191 VAL A CA 1
ATOM 1474 C C . VAL A 1 191 ? -3.762 -0.869 15.338 1.00 87.62 191 VAL A C 1
ATOM 1476 O O . VAL A 1 191 ? -2.774 -0.397 15.900 1.00 87.62 191 VAL A O 1
ATOM 1479 N N . LYS A 1 192 ? -4.618 -1.676 15.974 1.00 80.31 192 LYS A N 1
ATOM 1480 C CA . LYS A 1 192 ? -4.391 -2.142 17.352 1.00 80.31 192 LYS A CA 1
ATOM 1481 C C . LYS A 1 192 ? -3.358 -3.273 17.357 1.00 80.31 192 LYS A C 1
ATOM 1483 O O . LYS A 1 192 ? -3.719 -4.449 17.322 1.00 80.31 192 LYS A O 1
ATOM 1488 N N . ASP A 1 193 ? -2.077 -2.909 17.409 1.00 74.62 193 ASP A N 1
ATOM 1489 C CA . ASP A 1 193 ? -0.948 -3.844 17.273 1.00 74.62 193 ASP A CA 1
ATOM 1490 C C . ASP A 1 193 ? -0.719 -4.747 18.508 1.00 74.62 193 ASP A C 1
ATOM 1492 O O . ASP A 1 193 ? -0.151 -5.835 18.409 1.00 74.62 193 ASP A O 1
ATOM 1496 N N . GLY A 1 194 ? -1.197 -4.321 19.684 1.00 70.12 194 GLY A N 1
ATOM 1497 C CA . GLY A 1 194 ? -1.079 -5.044 20.953 1.00 70.12 194 GLY A CA 1
ATOM 1498 C C . GLY A 1 194 ? 0.340 -5.132 21.534 1.00 70.12 194 GLY A C 1
ATOM 1499 O O . GLY A 1 194 ? 0.515 -5.751 22.583 1.00 70.12 194 GLY A O 1
ATOM 1500 N N . MET A 1 195 ? 1.351 -4.520 20.909 1.00 65.50 195 MET A N 1
ATOM 1501 C CA . MET A 1 195 ? 2.761 -4.721 21.264 1.00 65.50 195 MET A CA 1
ATOM 1502 C C . MET A 1 195 ? 3.324 -3.714 22.269 1.00 65.50 195 MET A C 1
ATOM 1504 O O . MET A 1 195 ? 4.325 -4.002 22.922 1.00 65.50 195 MET A O 1
ATOM 1508 N N . ARG A 1 196 ? 2.719 -2.534 22.422 1.00 57.41 196 ARG A N 1
ATOM 1509 C CA . ARG A 1 196 ? 3.242 -1.456 23.292 1.00 57.41 196 ARG A CA 1
ATOM 1510 C C . ARG A 1 196 ? 2.252 -1.045 24.391 1.00 57.41 196 ARG A C 1
ATOM 1512 O O . ARG A 1 196 ? 2.175 0.115 24.788 1.00 57.41 196 ARG A O 1
ATOM 1519 N N . GLY A 1 197 ? 1.489 -2.011 24.902 1.00 52.50 197 GLY A N 1
ATOM 1520 C CA . GLY A 1 197 ? 0.351 -1.744 25.783 1.00 52.50 197 GLY A CA 1
ATOM 1521 C C . GLY A 1 197 ? -0.869 -1.256 24.995 1.00 52.50 197 GLY A C 1
ATOM 1522 O O . GLY A 1 197 ? -0.787 -0.993 23.800 1.00 52.50 197 GLY A O 1
ATOM 1523 N N . LYS A 1 198 ? -2.028 -1.172 25.659 1.00 45.69 198 LYS A N 1
ATOM 1524 C CA . LYS A 1 198 ? -3.377 -1.057 25.056 1.00 45.69 198 LYS A CA 1
ATOM 1525 C C . LYS A 1 198 ? -3.633 0.159 24.128 1.00 45.69 198 LYS A C 1
ATOM 1527 O O . LYS A 1 198 ? -4.766 0.313 23.683 1.00 45.69 198 LYS A O 1
ATOM 1532 N N . VAL A 1 199 ? -2.651 1.030 23.876 1.00 45.56 199 VAL A N 1
ATOM 1533 C CA . VAL A 1 199 ? -2.856 2.376 23.296 1.00 45.56 199 VAL A CA 1
ATOM 1534 C C . VAL A 1 199 ? -1.859 2.737 22.186 1.00 45.56 199 VAL A C 1
ATOM 1536 O O . VAL A 1 199 ? -2.007 3.788 21.575 1.00 45.56 199 VAL A O 1
ATOM 1539 N N . ALA A 1 200 ? -0.842 1.920 21.896 1.00 52.62 200 ALA A N 1
ATOM 1540 C CA . ALA A 1 200 ? 0.054 2.270 20.800 1.00 52.62 200 ALA A CA 1
ATOM 1541 C C . ALA A 1 200 ? -0.614 1.989 19.459 1.00 52.62 200 ALA A C 1
ATOM 1543 O O . ALA A 1 200 ? -0.745 0.846 19.027 1.00 52.62 200 ALA A O 1
ATOM 1544 N N . THR A 1 201 ? -1.038 3.071 18.834 1.00 62.19 201 THR A N 1
ATOM 1545 C CA . THR A 1 201 ? -1.419 3.106 17.439 1.00 62.19 201 THR A CA 1
ATOM 1546 C C . THR A 1 201 ? -0.186 3.540 16.668 1.00 62.19 201 THR A C 1
ATOM 1548 O O . THR A 1 201 ? 0.470 4.517 17.034 1.00 62.19 201 THR A O 1
ATOM 1551 N N . VAL A 1 202 ? 0.190 2.773 15.654 1.00 65.88 202 VAL A N 1
ATOM 1552 C CA . VAL A 1 202 ? 1.057 3.305 14.611 1.00 65.88 202 VAL A CA 1
ATOM 1553 C C . VAL A 1 202 ? 0.144 3.711 13.476 1.00 65.88 202 VAL A C 1
ATOM 1555 O O . VAL A 1 202 ? -0.716 2.945 13.035 1.00 65.88 202 VAL A O 1
ATOM 1558 N N . ASP A 1 203 ? 0.309 4.966 13.099 1.00 77.44 203 ASP A N 1
ATOM 1559 C CA . ASP A 1 203 ? -0.677 5.714 12.354 1.00 77.44 203 ASP A CA 1
ATOM 1560 C C . ASP A 1 203 ? -0.275 5.771 10.884 1.00 77.44 203 ASP A C 1
ATOM 1562 O O . ASP A 1 203 ? 0.885 6.042 10.561 1.00 77.44 203 ASP A O 1
ATOM 1566 N N . MET A 1 204 ? -1.243 5.524 10.005 1.00 84.81 204 MET A N 1
ATOM 1567 C CA . MET A 1 204 ? -1.139 5.804 8.578 1.00 84.81 204 MET A CA 1
ATOM 1568 C C . MET A 1 204 ? -1.897 7.094 8.274 1.00 84.81 204 MET A C 1
ATOM 1570 O O . MET A 1 204 ? -3.126 7.120 8.379 1.00 84.81 204 MET A O 1
ATOM 1574 N N . HIS A 1 205 ? -1.190 8.163 7.916 1.00 81.94 205 HIS A N 1
ATOM 1575 C CA . HIS A 1 205 ? -1.803 9.476 7.676 1.00 81.94 205 HIS A CA 1
ATOM 1576 C C . HIS A 1 205 ? -1.058 10.285 6.603 1.00 81.94 205 HIS A C 1
ATOM 1578 O O . HIS A 1 205 ? -0.142 9.782 5.957 1.00 81.94 205 HIS A O 1
ATOM 1584 N N . LYS A 1 206 ? -1.481 11.528 6.351 1.00 79.94 206 LYS A N 1
ATOM 1585 C CA . LYS A 1 206 ? -0.779 12.440 5.428 1.00 79.94 206 LYS A CA 1
ATOM 1586 C C . LYS A 1 206 ? 0.646 12.744 5.893 1.00 79.94 206 LYS A C 1
ATOM 1588 O O . LYS A 1 206 ? 0.935 12.672 7.080 1.00 79.94 206 LYS A O 1
ATOM 1593 N N . GLN A 1 207 ? 1.521 13.135 4.975 1.00 72.00 207 GLN A N 1
ATOM 1594 C CA . GLN A 1 207 ? 2.886 13.519 5.324 1.00 72.00 207 GLN A CA 1
ATOM 1595 C C . GLN A 1 207 ? 2.901 14.782 6.200 1.00 72.00 207 GLN A C 1
ATOM 1597 O O . GLN A 1 207 ? 2.482 15.854 5.770 1.00 72.00 207 GLN A O 1
ATOM 1602 N N . GLU A 1 208 ? 3.411 14.647 7.423 1.00 68.50 208 GLU A N 1
ATOM 1603 C CA . GLU A 1 208 ? 3.629 15.740 8.376 1.00 68.50 208 GLU A CA 1
ATOM 1604 C C . GLU A 1 208 ? 5.041 15.628 8.971 1.00 68.50 208 GLU A C 1
ATOM 1606 O O . GLU A 1 208 ? 5.725 14.619 8.804 1.00 68.50 208 GLU A O 1
ATOM 1611 N N . GLY A 1 209 ? 5.497 16.648 9.699 1.00 61.66 209 GLY A N 1
ATOM 1612 C CA . GLY A 1 209 ? 6.777 16.625 10.419 1.00 61.66 209 GLY A CA 1
ATOM 1613 C C . GLY A 1 209 ? 6.790 15.715 11.659 1.00 61.66 209 GLY A C 1
ATOM 1614 O O . GLY A 1 209 ? 7.365 16.095 12.678 1.00 61.66 209 GLY A O 1
ATOM 1615 N N . THR A 1 210 ? 6.124 14.558 11.622 1.00 61.12 210 THR A N 1
ATOM 1616 C CA . THR A 1 210 ? 6.004 13.621 12.749 1.00 61.12 210 THR A CA 1
ATOM 1617 C C . THR A 1 210 ? 6.982 12.449 12.621 1.00 61.12 210 THR A C 1
ATOM 1619 O O . THR A 1 210 ? 7.392 12.052 11.531 1.00 61.12 210 THR A O 1
ATOM 1622 N N . LEU A 1 211 ? 7.404 11.898 13.765 1.00 61.97 211 LEU A N 1
ATOM 1623 C CA . LEU A 1 211 ? 8.371 10.799 13.834 1.00 61.97 211 LEU A CA 1
ATOM 1624 C C . LEU A 1 211 ? 7.669 9.445 13.986 1.00 61.97 211 LEU A C 1
ATOM 1626 O O . LEU A 1 211 ? 6.802 9.295 14.845 1.00 61.97 211 LEU A O 1
ATOM 1630 N N . GLY A 1 212 ? 8.106 8.434 13.228 1.00 63.56 212 GLY A N 1
ATOM 1631 C CA . GLY A 1 212 ? 7.703 7.035 13.440 1.00 63.56 212 GLY A CA 1
ATOM 1632 C C . GLY A 1 212 ? 6.305 6.665 12.934 1.00 63.56 212 GLY A C 1
ATOM 1633 O O . GLY A 1 212 ? 5.821 5.582 13.260 1.00 63.56 212 GLY A O 1
ATOM 1634 N N . CYS A 1 213 ? 5.675 7.548 12.157 1.00 76.81 213 CYS A N 1
ATOM 1635 C CA . CYS A 1 213 ? 4.402 7.301 11.485 1.00 76.81 213 CYS A CA 1
ATOM 1636 C C . CYS A 1 213 ? 4.634 6.725 10.082 1.00 76.81 213 CYS A C 1
ATOM 1638 O O . CYS A 1 213 ? 5.741 6.792 9.542 1.00 76.81 213 CYS A O 1
ATOM 1640 N N . ILE A 1 214 ? 3.585 6.153 9.501 1.00 84.94 214 ILE A N 1
ATOM 1641 C CA . ILE A 1 214 ? 3.570 5.706 8.110 1.00 84.94 214 ILE A CA 1
ATOM 1642 C C . ILE A 1 214 ? 2.743 6.713 7.323 1.00 84.94 214 ILE A C 1
ATOM 1644 O O . ILE A 1 214 ? 1.665 7.124 7.748 1.00 84.94 214 ILE A O 1
ATOM 1648 N N . PHE A 1 215 ? 3.245 7.141 6.178 1.00 87.50 215 PHE A N 1
ATOM 1649 C CA . PHE A 1 215 ? 2.578 8.123 5.348 1.00 87.50 215 PHE A CA 1
ATOM 1650 C C . PHE A 1 215 ? 1.889 7.469 4.166 1.00 87.50 215 PHE A C 1
ATOM 1652 O O . PHE A 1 215 ? 2.470 6.660 3.448 1.00 87.50 215 PHE A O 1
ATOM 1659 N N . ILE A 1 216 ? 0.630 7.849 3.973 1.00 89.38 216 ILE A N 1
ATOM 1660 C CA . ILE A 1 216 ? -0.140 7.559 2.771 1.00 89.38 216 ILE A CA 1
ATOM 1661 C C . ILE A 1 216 ? 0.295 8.588 1.735 1.00 89.38 216 ILE A C 1
ATOM 1663 O O . ILE A 1 216 ? 0.003 9.779 1.866 1.00 89.38 216 ILE A O 1
ATOM 1667 N N . VAL A 1 217 ? 1.012 8.131 0.716 1.00 88.25 217 VAL A N 1
ATOM 1668 C CA . VAL A 1 217 ? 1.557 9.007 -0.316 1.00 88.25 217 VAL A CA 1
ATOM 1669 C C . VAL A 1 217 ? 0.446 9.355 -1.296 1.00 88.25 217 VAL A C 1
ATOM 1671 O O . VAL A 1 217 ? -0.017 8.507 -2.057 1.00 88.25 217 VAL A O 1
ATOM 1674 N N . ASP A 1 218 ? 0.051 10.624 -1.304 1.00 86.06 218 ASP A N 1
ATOM 1675 C CA . ASP A 1 218 ? -0.868 11.183 -2.291 1.00 86.06 218 ASP A CA 1
ATOM 1676 C C . ASP A 1 218 ? -0.110 12.181 -3.186 1.00 86.06 218 ASP A C 1
ATOM 1678 O O . ASP A 1 218 ? 0.490 13.123 -2.659 1.00 86.06 218 ASP A O 1
ATOM 1682 N N . PRO A 1 219 ? -0.129 12.035 -4.525 1.00 82.81 219 PRO A N 1
ATOM 1683 C CA . PRO A 1 219 ? 0.503 12.987 -5.444 1.00 82.81 219 PRO A CA 1
ATOM 1684 C C . PRO A 1 219 ? 0.002 14.432 -5.310 1.00 82.81 219 PRO A C 1
ATOM 1686 O O . PRO A 1 219 ? 0.670 15.359 -5.763 1.00 82.81 219 PRO A O 1
ATOM 1689 N N . LYS A 1 220 ? -1.184 14.632 -4.723 1.00 82.69 220 LYS A N 1
ATOM 1690 C CA . LYS A 1 220 ? -1.789 15.942 -4.455 1.00 82.69 220 LYS A CA 1
ATOM 1691 C C . LYS A 1 220 ? -1.478 16.469 -3.056 1.00 82.69 220 LYS A C 1
ATOM 1693 O O . LYS A 1 220 ? -2.032 17.504 -2.686 1.00 82.69 220 LYS A O 1
ATOM 1698 N N . THR A 1 221 ? -0.632 15.778 -2.285 1.00 77.75 221 THR A N 1
ATOM 1699 C CA . THR A 1 221 ? -0.192 16.266 -0.974 1.00 77.75 221 THR A CA 1
ATOM 1700 C C . THR A 1 221 ? 0.437 17.647 -1.158 1.00 77.75 221 THR A C 1
ATOM 1702 O O . THR A 1 221 ? 1.368 17.782 -1.958 1.00 77.75 221 THR A O 1
ATOM 1705 N N . PRO A 1 222 ? -0.076 18.689 -0.481 1.00 74.94 222 PRO A N 1
ATOM 1706 C CA . PRO A 1 222 ? 0.513 20.015 -0.564 1.00 74.94 222 PRO A CA 1
ATOM 1707 C C . PRO A 1 222 ? 1.945 19.989 -0.021 1.00 74.94 222 PRO A C 1
ATOM 1709 O O . PRO A 1 222 ? 2.328 19.092 0.732 1.00 74.94 222 PRO A O 1
ATOM 1712 N N . ALA A 1 223 ? 2.740 20.996 -0.388 1.00 70.69 223 ALA A N 1
ATOM 1713 C CA . ALA A 1 223 ? 4.034 21.200 0.250 1.00 70.69 223 ALA A CA 1
ATOM 1714 C C . ALA A 1 223 ? 3.860 21.296 1.777 1.00 70.69 223 ALA A C 1
ATOM 1716 O O . ALA A 1 223 ? 2.794 21.685 2.257 1.00 70.69 223 ALA A O 1
ATOM 1717 N N . LEU A 1 224 ? 4.911 20.943 2.524 1.00 65.62 224 LEU A N 1
ATOM 1718 C CA . LEU A 1 224 ? 4.974 21.042 3.985 1.00 65.62 224 LEU A CA 1
ATOM 1719 C C . LEU A 1 224 ? 4.973 22.518 4.437 1.00 65.62 224 LEU A C 1
ATOM 1721 O O . LEU A 1 224 ? 5.964 23.024 4.955 1.00 65.62 224 LEU A O 1
ATOM 1725 N N . ASP A 1 225 ? 3.873 23.222 4.192 1.00 65.56 225 ASP A N 1
ATOM 1726 C CA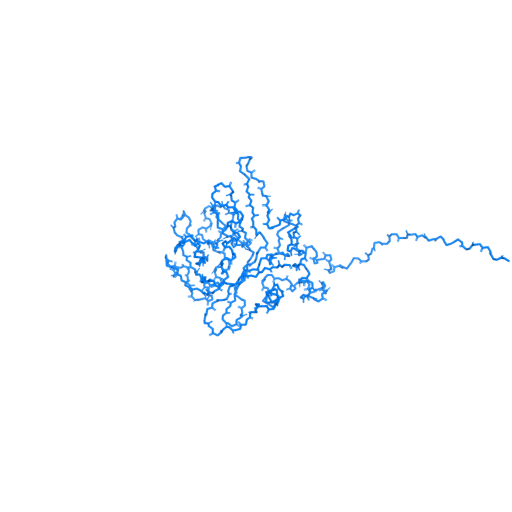 . ASP A 1 225 ? 3.531 24.493 4.808 1.00 65.56 225 ASP A CA 1
ATOM 1727 C C . ASP A 1 225 ? 2.251 24.316 5.636 1.00 65.56 225 ASP A C 1
ATOM 1729 O O . ASP A 1 225 ? 1.306 23.618 5.249 1.00 65.56 225 ASP A O 1
ATOM 1733 N N . ASP A 1 226 ? 2.226 24.931 6.817 1.00 59.09 226 ASP A N 1
ATOM 1734 C CA . ASP A 1 226 ? 1.153 24.720 7.796 1.00 59.09 226 ASP A CA 1
ATOM 1735 C C . ASP A 1 226 ? -0.214 25.237 7.309 1.00 59.09 226 ASP A C 1
ATOM 1737 O O . ASP A 1 226 ? -1.259 24.887 7.861 1.00 59.09 226 ASP A O 1
ATOM 1741 N N . SER A 1 227 ? -0.234 26.066 6.259 1.00 65.25 227 SER A N 1
ATOM 1742 C CA . SER A 1 227 ? -1.449 26.722 5.771 1.00 65.25 227 SER A CA 1
ATOM 1743 C C . SER A 1 227 ? -2.365 25.790 4.972 1.00 65.25 227 SER A C 1
ATOM 1745 O O . SER A 1 227 ? -3.588 25.971 4.984 1.00 65.25 227 SER A O 1
ATOM 1747 N N . ASN A 1 228 ? -1.794 24.770 4.322 1.00 65.75 228 ASN A N 1
ATOM 1748 C CA . ASN A 1 228 ? -2.524 23.880 3.419 1.00 65.75 228 ASN A CA 1
ATOM 1749 C C . ASN A 1 228 ? -2.784 22.490 4.009 1.00 65.75 228 ASN A C 1
ATOM 1751 O O . ASN A 1 228 ? -3.840 21.906 3.749 1.00 65.75 228 ASN A O 1
ATOM 1755 N N . LEU A 1 229 ? -1.878 21.974 4.846 1.00 67.44 229 LEU A N 1
ATOM 1756 C CA . LEU A 1 229 ? -2.004 20.634 5.435 1.00 67.44 229 LEU A CA 1
ATOM 1757 C C . LEU A 1 229 ? -3.278 20.473 6.282 1.00 67.44 229 LEU A C 1
ATOM 1759 O O . LEU A 1 229 ? -3.912 19.419 6.244 1.00 67.44 229 LEU A O 1
ATOM 1763 N N . GLY A 1 230 ? -3.724 21.526 6.977 1.00 70.56 230 GLY A N 1
ATOM 1764 C CA . GLY A 1 230 ? -4.959 21.504 7.778 1.00 70.56 230 GLY A CA 1
ATOM 1765 C C . GLY A 1 230 ? -6.260 21.397 6.976 1.00 70.56 230 GLY A C 1
ATOM 1766 O O . GLY A 1 230 ? -7.325 21.221 7.563 1.00 70.56 230 GLY A O 1
ATOM 1767 N N . ARG A 1 231 ? -6.195 21.504 5.644 1.00 73.06 231 ARG A N 1
ATOM 1768 C CA . ARG A 1 231 ? -7.343 21.372 4.728 1.00 73.06 231 ARG A CA 1
ATOM 1769 C C . ARG A 1 231 ? -7.222 20.170 3.798 1.00 73.06 231 ARG A C 1
ATOM 1771 O O . ARG A 1 231 ? -8.061 19.996 2.916 1.00 73.06 231 ARG A O 1
ATOM 1778 N N . PHE A 1 232 ? -6.171 19.379 3.969 1.00 83.75 232 PHE A N 1
ATOM 1779 C CA . PHE A 1 232 ? -5.848 18.261 3.106 1.00 83.75 232 PHE A CA 1
ATOM 1780 C C . PHE A 1 232 ? -5.956 16.955 3.882 1.00 83.75 232 PHE A C 1
ATOM 1782 O O . PHE A 1 232 ? -5.397 16.823 4.969 1.00 83.75 232 PHE A O 1
ATOM 1789 N N . GLU A 1 233 ? -6.639 15.987 3.286 1.00 87.69 233 GLU A N 1
ATOM 1790 C CA . GLU A 1 233 ? -6.598 14.591 3.698 1.00 87.69 233 GLU A CA 1
ATOM 1791 C C . GLU A 1 233 ? -6.272 13.741 2.465 1.00 87.69 233 GLU A C 1
ATOM 1793 O O . GLU A 1 233 ? -6.745 14.075 1.371 1.00 87.69 233 GLU A O 1
ATOM 1798 N N . PRO A 1 234 ? -5.485 12.657 2.603 1.00 90.75 234 PRO A N 1
ATOM 1799 C CA . PRO A 1 234 ? -5.128 11.813 1.471 1.00 90.75 234 PRO A CA 1
ATOM 1800 C C . PRO A 1 234 ? -6.381 11.243 0.805 1.00 90.75 234 PRO A C 1
ATOM 1802 O O . PRO A 1 234 ? -7.331 10.852 1.492 1.00 90.75 234 PRO A O 1
ATOM 1805 N N . LYS A 1 235 ? -6.366 11.113 -0.525 1.00 93.44 235 LYS A N 1
ATOM 1806 C CA . LYS A 1 235 ? -7.458 10.533 -1.321 1.00 93.44 235 LYS A CA 1
ATOM 1807 C C . LYS A 1 235 ? -7.970 9.224 -0.720 1.00 93.44 235 LYS A C 1
ATOM 1809 O O . LYS A 1 235 ? -9.177 9.063 -0.577 1.00 93.44 235 LYS A O 1
ATOM 1814 N N . LEU A 1 236 ? -7.066 8.334 -0.301 1.00 95.44 236 LEU A N 1
ATOM 1815 C CA . LEU A 1 236 ? -7.427 7.052 0.308 1.00 95.44 236 LEU A CA 1
ATOM 1816 C C . LEU A 1 236 ? -8.324 7.223 1.541 1.00 95.44 236 LEU A C 1
ATOM 1818 O O . LEU A 1 236 ? -9.327 6.524 1.667 1.00 95.44 236 LEU A O 1
ATOM 1822 N N . ILE A 1 237 ? -8.002 8.167 2.431 1.00 94.12 237 ILE A N 1
ATOM 1823 C CA . ILE A 1 237 ? -8.810 8.453 3.625 1.00 94.12 237 ILE A CA 1
ATOM 1824 C C . ILE A 1 237 ? -10.191 8.971 3.218 1.00 94.12 237 ILE A C 1
ATOM 1826 O O . ILE A 1 237 ? -11.210 8.514 3.738 1.00 94.12 237 ILE A O 1
ATOM 1830 N N . MET A 1 238 ? -10.237 9.886 2.250 1.00 94.50 238 MET A N 1
ATOM 1831 C CA . MET A 1 238 ? -11.491 10.456 1.758 1.00 94.50 238 MET A CA 1
ATOM 1832 C C . MET A 1 238 ? -12.388 9.411 1.084 1.00 94.50 238 MET A C 1
ATOM 1834 O O . MET A 1 238 ? -13.604 9.421 1.289 1.00 94.50 238 MET A O 1
ATOM 1838 N N . ASP A 1 239 ? -11.808 8.477 0.333 1.00 96.12 239 ASP A N 1
ATOM 1839 C CA . ASP A 1 239 ? -12.545 7.388 -0.306 1.00 96.12 239 ASP A CA 1
ATOM 1840 C C . ASP A 1 239 ? -13.080 6.381 0.723 1.00 96.12 239 ASP A C 1
ATOM 1842 O O . ASP A 1 239 ? -14.227 5.939 0.611 1.00 96.12 239 ASP A O 1
ATOM 1846 N N . VAL A 1 240 ? -12.316 6.086 1.781 1.00 95.25 240 VAL A N 1
ATOM 1847 C CA . VAL A 1 240 ? -12.772 5.267 2.920 1.00 95.25 240 VAL A CA 1
ATOM 1848 C C . VAL A 1 240 ? -13.951 5.922 3.646 1.00 95.25 240 VAL A C 1
ATOM 1850 O O . VAL A 1 240 ? -14.959 5.261 3.918 1.00 95.25 240 VAL A O 1
ATOM 1853 N N . LEU A 1 241 ? -13.871 7.225 3.929 1.00 93.62 241 LEU A N 1
ATOM 1854 C CA . LEU A 1 241 ? -14.972 7.982 4.531 1.00 93.62 241 LEU A CA 1
ATOM 1855 C C . LEU A 1 241 ? -16.225 7.930 3.658 1.00 93.62 241 LEU A C 1
ATOM 1857 O O . LEU A 1 241 ? -17.297 7.534 4.120 1.00 93.62 241 LEU A O 1
ATOM 1861 N N . LYS A 1 242 ? -16.072 8.242 2.366 1.00 94.81 242 LYS A N 1
ATOM 1862 C CA . LYS A 1 242 ? -17.162 8.183 1.390 1.00 94.81 242 LYS A CA 1
ATOM 1863 C C . LYS A 1 242 ? -17.796 6.797 1.354 1.00 94.81 242 LYS A C 1
ATOM 1865 O O . LYS A 1 242 ? -19.022 6.693 1.336 1.00 94.81 242 LYS A O 1
ATOM 1870 N N . LYS A 1 243 ? -16.985 5.735 1.360 1.00 94.69 243 LYS A N 1
ATOM 1871 C CA . LYS A 1 243 ? -17.483 4.360 1.297 1.00 94.69 243 LYS A CA 1
ATOM 1872 C C . LYS A 1 243 ? -18.243 3.947 2.552 1.00 94.69 243 LYS A C 1
ATOM 1874 O O . LYS A 1 243 ? -19.236 3.234 2.449 1.00 94.69 243 LYS A O 1
ATOM 1879 N N . THR A 1 244 ? -17.797 4.404 3.716 1.00 91.19 244 THR A N 1
ATOM 1880 C CA . THR A 1 244 ? -18.443 4.107 5.002 1.00 91.19 244 THR A CA 1
ATOM 1881 C C . THR A 1 244 ? -19.584 5.064 5.350 1.00 91.19 244 THR A C 1
ATOM 1883 O O . THR A 1 244 ? -20.221 4.903 6.387 1.00 91.19 244 THR A O 1
ATOM 1886 N N . GLY A 1 245 ? -19.862 6.053 4.494 1.00 90.25 245 GLY A N 1
ATOM 1887 C CA . GLY A 1 245 ? -20.882 7.075 4.734 1.00 90.25 245 GLY A CA 1
ATOM 1888 C C . GLY A 1 245 ? -20.521 8.063 5.846 1.00 90.25 245 GLY A C 1
ATOM 1889 O O . GLY A 1 245 ? -21.385 8.821 6.282 1.00 90.25 245 GLY A O 1
ATOM 1890 N N . GLN A 1 246 ? -19.268 8.061 6.304 1.00 87.88 246 GLN A N 1
ATOM 1891 C CA . GLN A 1 246 ? -18.768 8.966 7.332 1.00 87.88 246 GLN A CA 1
ATOM 1892 C C . GLN A 1 246 ? -18.309 10.285 6.708 1.00 87.88 246 GLN A C 1
ATOM 1894 O O . GLN A 1 246 ? -17.774 10.320 5.599 1.00 87.88 246 GLN A O 1
ATOM 1899 N N . LYS A 1 247 ? -18.475 11.385 7.438 1.00 86.62 247 LYS A N 1
ATOM 1900 C CA . LYS A 1 247 ? -17.861 12.678 7.120 1.00 86.62 247 LYS A CA 1
ATOM 1901 C C . LYS A 1 247 ? -16.644 12.913 8.006 1.00 86.62 247 LYS A C 1
ATOM 1903 O O . LYS A 1 247 ? -16.526 12.344 9.087 1.00 86.62 247 LYS A O 1
ATOM 1908 N N . VAL A 1 248 ? -15.773 13.826 7.581 1.00 83.25 248 VAL A N 1
ATOM 1909 C CA . VAL A 1 248 ? -14.586 14.242 8.353 1.00 83.25 248 VAL A CA 1
ATOM 1910 C C . VAL A 1 248 ? -14.951 14.666 9.784 1.00 83.25 248 VAL A C 1
ATOM 1912 O O . VAL A 1 248 ? -14.232 14.344 10.727 1.00 83.25 248 VAL A O 1
ATOM 1915 N N . ASP A 1 249 ? -16.086 15.345 9.959 1.00 81.75 249 ASP A N 1
ATOM 1916 C CA . ASP A 1 249 ? -16.551 15.818 11.270 1.00 81.75 249 ASP A CA 1
ATOM 1917 C C . ASP A 1 249 ? -17.221 14.730 12.123 1.00 81.75 249 ASP A C 1
ATOM 1919 O O . ASP A 1 249 ? -17.340 14.888 13.342 1.00 81.75 249 ASP A O 1
ATOM 1923 N N . ASP A 1 250 ? -17.624 13.612 11.511 1.00 80.06 250 ASP A N 1
ATOM 1924 C CA . ASP A 1 250 ? -18.212 12.475 12.224 1.00 80.06 250 ASP A CA 1
ATOM 1925 C C . ASP A 1 250 ? -17.132 11.663 12.951 1.00 80.06 250 ASP A C 1
ATOM 1927 O O . ASP A 1 250 ? -17.394 11.073 14.008 1.00 80.06 250 ASP A O 1
ATOM 1931 N N . VAL A 1 251 ? -15.897 11.689 12.435 1.00 80.62 251 VAL A N 1
ATOM 1932 C CA . VAL A 1 251 ? -14.728 11.098 13.090 1.00 80.62 251 VAL A CA 1
ATOM 1933 C C . VAL A 1 251 ? -14.314 11.985 14.265 1.00 80.62 251 VAL A C 1
ATOM 1935 O O . VAL A 1 251 ? -13.504 12.907 14.165 1.00 80.62 251 VAL A O 1
ATOM 1938 N N . LYS A 1 252 ? -14.919 11.718 15.422 1.00 74.81 252 LYS A N 1
ATOM 1939 C CA . LYS A 1 252 ? -14.537 12.329 16.704 1.00 74.81 252 LYS A CA 1
ATOM 1940 C C . LYS A 1 252 ? -13.213 11.731 17.202 1.00 74.81 252 LYS A C 1
ATOM 1942 O O . LYS A 1 252 ? -12.635 10.847 16.581 1.00 74.81 252 LYS A O 1
ATOM 1947 N N . SER A 1 253 ? -12.763 12.129 18.392 1.00 63.91 253 SER A N 1
ATOM 1948 C CA . SER A 1 253 ? -11.605 11.530 19.084 1.00 63.91 253 SER A CA 1
ATOM 1949 C C . SER A 1 253 ? -11.775 10.046 19.474 1.00 63.91 253 SER A C 1
ATOM 1951 O O . SER A 1 253 ? -10.984 9.513 20.248 1.00 63.91 253 SER A O 1
ATOM 1953 N N . ARG A 1 254 ? -12.820 9.362 18.987 1.00 66.00 254 ARG A N 1
ATOM 1954 C CA . ARG A 1 254 ? -13.077 7.940 19.238 1.00 66.00 254 ARG A CA 1
ATOM 1955 C C . ARG A 1 254 ? -12.668 7.126 18.015 1.00 66.00 254 ARG A C 1
ATOM 1957 O O . ARG A 1 254 ? -12.965 7.513 16.893 1.00 66.00 254 ARG A O 1
ATOM 1964 N N . HIS A 1 255 ? -12.035 5.983 18.259 1.00 83.88 255 HIS A N 1
ATOM 1965 C CA . HIS A 1 255 ? -11.692 5.007 17.228 1.00 83.88 255 HIS A CA 1
ATOM 1966 C C . HIS A 1 255 ? -12.971 4.428 16.614 1.00 83.88 255 HIS A C 1
ATOM 1968 O O . HIS A 1 255 ? -13.778 3.839 17.339 1.00 83.88 255 HIS A O 1
ATOM 1974 N N . VAL A 1 256 ? -13.149 4.591 15.303 1.00 87.94 256 VAL A N 1
ATOM 1975 C CA . VAL A 1 256 ? -14.259 3.991 14.554 1.00 87.94 256 VAL A CA 1
ATOM 1976 C C . VAL A 1 256 ? -13.734 2.757 13.818 1.00 87.94 256 VAL A C 1
ATOM 1978 O O . VAL A 1 256 ? -12.921 2.922 12.906 1.00 87.94 256 VAL A O 1
ATOM 1981 N N . PRO A 1 257 ? -14.141 1.532 14.203 1.00 90.69 257 PRO A N 1
ATOM 1982 C CA . PRO A 1 257 ? -13.711 0.311 13.526 1.00 90.69 257 PRO A CA 1
ATOM 1983 C C . PRO A 1 257 ? -14.114 0.324 12.050 1.00 90.69 257 PRO A C 1
ATOM 1985 O O . PRO A 1 257 ? -15.226 0.730 11.714 1.00 90.69 257 PRO A O 1
ATOM 1988 N N . LEU A 1 258 ? -13.208 -0.122 11.183 1.00 92.56 258 LEU A N 1
ATOM 1989 C CA . LEU A 1 258 ? -13.416 -0.177 9.736 1.00 92.56 258 LEU A CA 1
ATOM 1990 C C . LEU A 1 258 ? -13.317 -1.590 9.169 1.00 92.56 258 LEU A C 1
ATOM 1992 O O . LEU A 1 258 ? -13.960 -1.885 8.166 1.00 92.56 258 LEU A O 1
ATOM 1996 N N . GLY A 1 259 ? -12.487 -2.442 9.771 1.00 92.94 259 GLY A N 1
ATOM 1997 C CA . GLY A 1 259 ? -12.261 -3.797 9.287 1.00 92.94 259 GLY A CA 1
ATOM 1998 C C . GLY A 1 259 ? -10.963 -4.393 9.801 1.00 92.94 259 GLY A C 1
ATOM 1999 O O . GLY A 1 259 ? -10.523 -4.071 10.904 1.00 92.94 259 GLY A O 1
ATOM 2000 N N . VAL A 1 260 ? -10.356 -5.279 9.012 1.00 91.75 260 VAL A N 1
ATOM 2001 C CA . VAL A 1 260 ? -9.164 -6.038 9.417 1.00 91.75 260 VAL A CA 1
ATOM 2002 C C . VAL A 1 260 ? -8.041 -5.882 8.396 1.00 91.75 260 VAL A C 1
ATOM 2004 O O . VAL A 1 260 ? -8.286 -5.902 7.190 1.00 91.75 260 VAL A O 1
ATOM 2007 N N . MET A 1 261 ? -6.813 -5.744 8.898 1.00 93.69 261 MET A N 1
ATOM 2008 C CA . MET A 1 261 ? -5.589 -5.672 8.106 1.00 93.69 261 MET A CA 1
ATOM 2009 C C . MET A 1 261 ? -5.056 -7.063 7.769 1.00 93.69 261 MET A C 1
ATOM 2011 O O . MET A 1 261 ? -4.934 -7.930 8.634 1.00 93.69 261 MET A O 1
ATOM 2015 N N . ARG A 1 262 ? -4.669 -7.257 6.511 1.00 94.25 262 ARG A N 1
ATOM 2016 C CA . ARG A 1 262 ? -3.863 -8.380 6.035 1.00 94.25 262 ARG A CA 1
ATOM 2017 C C . ARG A 1 262 ? -2.530 -7.841 5.549 1.00 94.25 262 ARG A C 1
ATOM 2019 O O . ARG A 1 262 ? -2.481 -6.934 4.728 1.00 94.25 262 ARG A O 1
ATOM 2026 N N . VAL A 1 263 ? -1.448 -8.424 6.040 1.00 93.31 263 VAL A N 1
ATOM 2027 C CA . VAL A 1 263 ? -0.096 -8.120 5.558 1.00 93.31 263 VAL A CA 1
ATOM 2028 C C . VAL A 1 263 ? 0.352 -9.247 4.636 1.00 93.31 263 VAL A C 1
ATOM 2030 O O . VAL A 1 263 ? 0.314 -10.415 5.028 1.00 93.31 263 VAL A O 1
ATOM 2033 N N . VAL A 1 264 ? 0.734 -8.885 3.414 1.00 94.12 264 VAL A N 1
ATOM 2034 C CA . VAL A 1 264 ? 1.241 -9.756 2.350 1.00 94.12 264 VAL A CA 1
ATOM 2035 C C . VAL A 1 264 ? 2.662 -9.316 2.022 1.00 94.12 264 VAL A C 1
ATOM 2037 O O . VAL A 1 264 ? 2.931 -8.124 1.928 1.00 94.12 264 VAL A O 1
ATOM 2040 N N . THR A 1 265 ? 3.575 -10.265 1.838 1.00 92.00 265 THR A N 1
ATOM 2041 C CA . THR A 1 265 ? 4.983 -9.974 1.544 1.00 92.00 265 THR A CA 1
ATOM 2042 C C . THR A 1 265 ? 5.369 -10.595 0.219 1.00 92.00 265 THR A C 1
ATOM 2044 O O . THR A 1 265 ? 5.259 -11.810 0.067 1.00 92.00 265 THR A O 1
ATOM 2047 N N . ILE A 1 266 ? 5.875 -9.778 -0.701 1.00 92.38 266 ILE A N 1
ATOM 2048 C CA . ILE A 1 266 ? 6.528 -10.269 -1.911 1.00 92.38 266 ILE A CA 1
ATOM 2049 C C . ILE A 1 266 ? 7.873 -10.881 -1.505 1.00 92.38 266 ILE A C 1
ATOM 2051 O O . ILE A 1 266 ? 8.704 -10.206 -0.901 1.00 92.38 266 ILE A O 1
ATOM 2055 N N . LYS A 1 267 ? 8.059 -12.172 -1.793 1.00 79.62 267 LYS A N 1
ATOM 2056 C CA . LYS A 1 267 ? 9.277 -12.940 -1.495 1.00 79.62 267 LYS A CA 1
ATOM 2057 C C . LYS A 1 267 ? 9.977 -13.399 -2.762 1.00 79.62 267 LYS A C 1
ATOM 2059 O O . LYS A 1 267 ? 9.263 -13.833 -3.696 1.00 79.62 267 LYS A O 1
#